Protein AF-A0A673LWQ0-F1 (afdb_monomer)

Mean predicted aligned error: 12.75 Å

Structure (mmCIF, N/CA/C/O backbone):
data_AF-A0A673LWQ0-F1
#
_entry.id   AF-A0A673LWQ0-F1
#
loop_
_atom_site.group_PDB
_atom_site.id
_atom_site.type_symbol
_atom_site.label_atom_id
_atom_site.label_alt_id
_atom_site.label_comp_id
_atom_site.label_asym_id
_atom_site.label_entity_id
_atom_site.label_seq_id
_atom_site.pdbx_PDB_ins_code
_atom_site.Cartn_x
_atom_site.Cartn_y
_atom_site.Cartn_z
_atom_site.occupancy
_atom_site.B_iso_or_equiv
_atom_site.auth_seq_id
_atom_site.auth_comp_id
_atom_site.auth_asym_id
_atom_site.auth_atom_id
_atom_site.pdbx_PDB_model_num
ATOM 1 N N . VAL A 1 1 ? 16.197 39.663 -17.742 1.00 32.75 1 VAL A N 1
ATOM 2 C CA . VAL A 1 1 ? 17.207 39.551 -16.666 1.00 32.75 1 VAL A CA 1
ATOM 3 C C . VAL A 1 1 ? 16.484 39.712 -15.344 1.00 32.75 1 VAL A C 1
ATOM 5 O O . VAL A 1 1 ? 16.030 40.805 -15.048 1.00 32.75 1 VAL A O 1
ATOM 8 N N . CYS A 1 2 ? 16.292 38.621 -14.611 1.00 20.73 2 CYS A N 1
ATOM 9 C CA . CYS A 1 2 ? 15.865 38.661 -13.217 1.00 20.73 2 CYS A CA 1
ATOM 10 C C . CYS A 1 2 ? 16.702 37.608 -12.497 1.00 20.73 2 CYS A C 1
ATOM 12 O O . CYS A 1 2 ? 16.574 36.415 -12.760 1.00 20.73 2 CYS A O 1
ATOM 14 N N . VAL A 1 3 ? 17.645 38.101 -11.702 1.00 26.02 3 VAL A N 1
ATOM 15 C CA . VAL A 1 3 ? 18.594 37.335 -10.904 1.00 26.02 3 VAL A CA 1
ATOM 16 C C . VAL A 1 3 ? 17.997 37.253 -9.506 1.00 26.02 3 VAL A C 1
ATOM 18 O O . VAL A 1 3 ? 17.809 38.284 -8.866 1.00 26.02 3 VAL A O 1
ATOM 21 N N . CYS A 1 4 ? 17.703 36.047 -9.028 1.00 24.34 4 CYS A N 1
ATOM 22 C CA . CYS A 1 4 ? 17.503 35.805 -7.604 1.00 24.34 4 CYS A CA 1
ATOM 23 C C . CYS A 1 4 ? 18.798 35.217 -7.047 1.00 24.34 4 CYS A C 1
ATOM 25 O O . CYS A 1 4 ? 19.143 34.069 -7.319 1.00 24.34 4 CYS A O 1
ATOM 27 N N . VAL A 1 5 ? 19.522 36.045 -6.295 1.00 27.72 5 VAL A N 1
ATOM 28 C CA . VAL A 1 5 ? 20.638 35.641 -5.442 1.00 27.72 5 VAL A CA 1
ATOM 29 C C . VAL A 1 5 ? 20.046 35.097 -4.143 1.00 27.72 5 VAL A C 1
ATOM 31 O O . VAL A 1 5 ? 19.385 35.836 -3.420 1.00 27.72 5 VAL A O 1
ATOM 34 N N . PHE A 1 6 ? 20.312 33.831 -3.833 1.00 26.59 6 PHE A N 1
ATOM 35 C CA . PHE A 1 6 ? 20.302 33.325 -2.462 1.00 26.59 6 PHE A CA 1
ATOM 36 C C . PHE A 1 6 ? 21.694 32.769 -2.171 1.00 26.59 6 PHE A C 1
ATOM 38 O O . PHE A 1 6 ? 22.178 31.868 -2.854 1.00 26.59 6 PHE A O 1
ATOM 45 N N . ALA A 1 7 ? 22.358 33.378 -1.193 1.00 27.42 7 ALA A N 1
ATOM 46 C CA . ALA A 1 7 ? 23.651 32.964 -0.683 1.00 27.42 7 ALA A CA 1
ATOM 47 C C . ALA A 1 7 ? 23.469 31.950 0.456 1.00 27.42 7 ALA A C 1
ATOM 49 O O . ALA A 1 7 ? 22.626 32.155 1.326 1.00 27.42 7 ALA A O 1
ATOM 50 N N . GLY A 1 8 ? 24.329 30.926 0.480 1.00 29.17 8 GLY A N 1
ATOM 51 C CA . GLY A 1 8 ? 24.707 30.213 1.704 1.00 29.17 8 GLY A CA 1
ATOM 52 C C . GLY A 1 8 ? 24.328 28.731 1.780 1.00 29.17 8 GLY A C 1
ATOM 53 O O . GLY A 1 8 ? 23.314 28.390 2.372 1.00 29.17 8 GLY A O 1
ATOM 54 N N . GLY A 1 9 ? 25.223 27.860 1.293 1.00 33.09 9 GLY A N 1
ATOM 55 C CA . GLY A 1 9 ? 25.314 26.446 1.693 1.00 33.09 9 GLY A CA 1
ATOM 56 C C . GLY A 1 9 ? 24.953 25.425 0.605 1.00 33.09 9 GLY A C 1
ATOM 57 O O . GLY A 1 9 ? 23.878 25.500 0.033 1.00 33.09 9 GLY A O 1
ATOM 58 N N . LEU A 1 10 ? 25.841 24.439 0.389 1.00 32.62 10 LEU A N 1
ATOM 59 C CA . LEU A 1 10 ? 25.711 23.241 -0.477 1.00 32.62 10 LEU A CA 1
ATOM 60 C C . LEU A 1 10 ? 26.110 23.371 -1.966 1.00 32.62 10 LEU A C 1
ATOM 62 O O . LEU A 1 10 ? 25.426 22.884 -2.861 1.00 32.62 10 LEU A O 1
ATOM 66 N N . PHE A 1 11 ? 27.304 23.899 -2.248 1.00 33.88 11 PHE A N 1
ATOM 67 C CA . PHE A 1 11 ? 27.977 23.679 -3.538 1.00 33.88 11 PHE A CA 1
ATOM 68 C C . PHE A 1 11 ? 28.763 22.357 -3.524 1.00 33.88 11 PHE A C 1
ATOM 70 O O . PHE A 1 11 ? 29.960 22.353 -3.260 1.00 33.88 11 PHE A O 1
ATOM 77 N N . ASN A 1 12 ? 28.094 21.226 -3.782 1.00 33.03 12 ASN A N 1
ATOM 78 C CA . ASN A 1 12 ? 28.772 20.038 -4.340 1.00 33.03 12 ASN A CA 1
ATOM 79 C C . ASN A 1 12 ? 27.859 19.046 -5.100 1.00 33.03 12 ASN A C 1
ATOM 81 O O . ASN A 1 12 ? 28.341 18.013 -5.553 1.00 33.03 12 ASN A O 1
ATOM 85 N N . GLN A 1 13 ? 26.558 19.329 -5.281 1.00 40.16 13 GLN A N 1
ATOM 86 C CA . GLN A 1 13 ? 25.629 18.430 -6.000 1.00 40.16 13 GLN A CA 1
ATOM 87 C C . GLN A 1 13 ? 25.346 18.814 -7.466 1.00 40.16 13 GLN A C 1
ATOM 89 O O . GLN A 1 13 ? 24.849 17.987 -8.223 1.00 40.16 13 GLN A O 1
ATOM 94 N N . GLN A 1 14 ? 25.688 20.025 -7.918 1.00 41.62 14 GLN A N 1
ATOM 95 C CA . GLN A 1 14 ? 25.357 20.467 -9.285 1.00 41.62 14 GLN A CA 1
ATOM 96 C C . GLN A 1 14 ? 26.300 19.941 -10.378 1.00 41.62 14 GLN A C 1
ATOM 98 O O . GLN A 1 14 ? 25.883 19.824 -11.529 1.00 41.62 14 GLN A O 1
ATOM 103 N N . ALA A 1 15 ? 27.542 19.578 -10.043 1.00 44.56 15 ALA A N 1
ATOM 104 C CA . ALA A 1 15 ? 28.509 19.073 -11.024 1.00 44.56 15 ALA A CA 1
ATOM 105 C C . ALA A 1 15 ? 28.228 17.622 -11.465 1.00 44.56 15 ALA A C 1
ATOM 107 O O . ALA A 1 15 ? 28.554 17.238 -12.589 1.00 44.56 15 ALA A O 1
ATOM 108 N N . SER A 1 16 ? 27.598 16.808 -10.610 1.00 54.78 16 SER A N 1
ATOM 109 C CA . SER A 1 16 ? 27.249 15.424 -10.950 1.00 54.78 16 SER A CA 1
ATOM 110 C C . SER A 1 16 ? 26.030 15.358 -11.873 1.00 54.78 16 SER A C 1
ATOM 112 O O . SER A 1 16 ? 26.058 14.617 -12.851 1.00 54.78 16 SER A O 1
ATOM 114 N N . GLN A 1 17 ? 24.998 16.177 -11.640 1.00 57.84 17 GLN A N 1
ATOM 115 C CA . GLN A 1 17 ? 23.802 16.217 -12.492 1.00 57.84 17 GLN A CA 1
ATOM 116 C C . GLN A 1 17 ? 24.089 16.699 -13.920 1.00 57.84 17 GLN A C 1
ATOM 118 O O . GLN A 1 17 ? 23.583 16.105 -14.871 1.00 57.84 17 GLN A O 1
ATOM 123 N N . SER A 1 18 ? 24.916 17.735 -14.098 1.00 62.47 18 SER A N 1
ATOM 124 C CA . SER A 1 18 ? 25.276 18.226 -15.437 1.00 62.47 18 SER A CA 1
ATOM 125 C C . SER A 1 18 ? 26.062 17.184 -16.239 1.00 62.47 18 SER A C 1
ATOM 127 O O . SER A 1 18 ? 25.787 16.977 -17.420 1.00 62.47 18 SER A O 1
ATOM 129 N N . SER A 1 19 ? 26.974 16.469 -15.574 1.00 72.88 19 SER A N 1
ATOM 130 C CA . SER A 1 19 ? 27.754 15.377 -16.167 1.00 72.88 19 SER A CA 1
ATOM 131 C C . SER A 1 19 ? 26.865 14.194 -16.574 1.00 72.88 19 SER A C 1
ATOM 133 O O . SER A 1 19 ? 27.021 13.642 -17.661 1.00 72.88 19 SER A O 1
ATOM 135 N N . GLN A 1 20 ? 25.880 13.838 -15.744 1.00 77.88 20 GLN A N 1
ATOM 136 C CA . GLN A 1 20 ? 24.910 12.778 -16.045 1.00 77.88 20 GLN A CA 1
ATOM 137 C C . GLN A 1 20 ? 24.004 13.143 -17.229 1.00 77.88 20 GLN A C 1
ATOM 139 O O . GLN A 1 20 ? 23.795 12.319 -18.121 1.00 77.88 20 GLN A O 1
ATOM 144 N N . LEU A 1 21 ? 23.518 14.386 -17.296 1.00 82.31 21 LEU A N 1
ATOM 145 C CA . LEU A 1 21 ? 22.721 14.872 -18.429 1.00 82.31 21 LEU A CA 1
ATOM 146 C C . LEU A 1 21 ? 23.522 14.876 -19.733 1.00 82.31 21 LEU A C 1
ATOM 148 O O . LEU A 1 21 ? 22.995 14.479 -20.771 1.00 82.31 21 LEU A O 1
ATOM 152 N N . PHE A 1 22 ? 24.794 15.273 -19.679 1.00 85.50 22 PHE A N 1
ATOM 153 C CA . PHE A 1 22 ? 25.681 15.237 -20.839 1.00 85.50 22 PHE A CA 1
ATOM 154 C C . PHE A 1 22 ? 25.905 13.805 -21.341 1.00 85.50 22 PHE A C 1
ATOM 156 O O . PHE A 1 22 ? 25.738 13.535 -22.529 1.00 85.50 22 PHE A O 1
ATOM 163 N N . ASN A 1 23 ? 26.195 12.861 -20.443 1.00 88.38 23 ASN A N 1
ATOM 164 C CA . ASN A 1 23 ? 26.358 11.448 -20.801 1.00 88.38 23 ASN A CA 1
ATOM 165 C C . ASN A 1 23 ? 25.064 10.85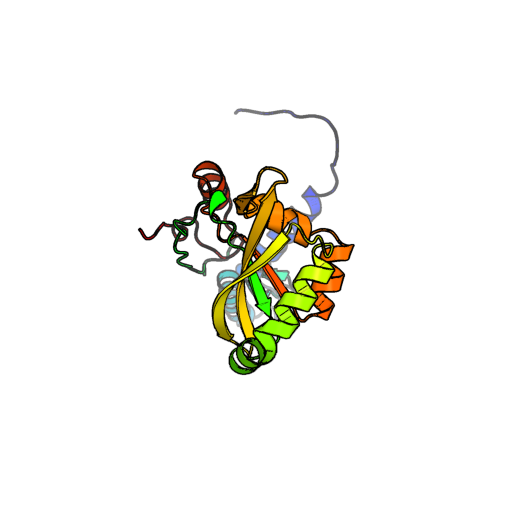4 -21.377 1.00 88.38 23 ASN A C 1
ATOM 167 O O . ASN A 1 23 ? 25.097 10.108 -22.356 1.00 88.38 23 ASN A O 1
ATOM 171 N N . THR A 1 24 ? 23.916 11.238 -20.812 1.00 87.56 24 THR A N 1
ATOM 172 C CA . THR A 1 24 ? 22.591 10.851 -21.315 1.00 87.56 24 THR A CA 1
ATOM 173 C C . THR A 1 24 ? 22.372 11.380 -22.731 1.00 87.56 24 THR A C 1
ATOM 175 O O . THR A 1 24 ? 21.975 10.629 -23.618 1.00 87.56 24 THR A O 1
ATOM 178 N N . ALA A 1 25 ? 22.669 12.658 -22.975 1.00 88.06 25 ALA A N 1
ATOM 179 C CA . ALA A 1 25 ? 22.548 13.262 -24.297 1.00 88.06 25 ALA A CA 1
ATOM 180 C C . ALA A 1 25 ? 23.459 12.568 -25.322 1.00 88.06 25 ALA A C 1
ATOM 182 O O . ALA A 1 25 ? 23.008 12.272 -26.431 1.00 88.06 25 ALA A O 1
ATOM 183 N N . SER A 1 26 ? 24.694 12.233 -24.939 1.00 89.81 26 SER A N 1
ATOM 184 C CA . SER A 1 26 ? 25.634 11.481 -25.779 1.00 89.81 26 SER A CA 1
ATOM 185 C C . SER A 1 26 ? 25.101 10.089 -26.131 1.00 89.81 26 SER A C 1
ATOM 187 O O . SER A 1 26 ? 25.088 9.724 -27.303 1.00 89.81 26 SER A O 1
ATOM 189 N N . ALA A 1 27 ? 24.552 9.350 -25.159 1.00 90.62 27 ALA A N 1
ATOM 190 C CA . ALA A 1 27 ? 23.943 8.037 -25.395 1.00 90.62 27 ALA A CA 1
ATOM 191 C C . ALA A 1 27 ? 22.759 8.072 -26.370 1.00 90.62 27 ALA A C 1
ATOM 193 O O . ALA A 1 27 ? 22.521 7.099 -27.087 1.00 90.62 27 ALA A O 1
ATOM 194 N N . LEU A 1 28 ? 22.010 9.174 -26.393 1.00 91.69 28 LEU A N 1
ATOM 195 C CA . LEU A 1 28 ? 20.795 9.311 -27.197 1.00 91.69 28 LEU A CA 1
ATOM 196 C C . LEU A 1 28 ? 21.029 9.898 -28.587 1.00 91.69 28 LEU A C 1
ATOM 198 O O . LEU A 1 28 ? 20.191 9.697 -29.466 1.00 91.69 28 LEU A O 1
ATOM 202 N N . SER A 1 29 ? 22.115 10.646 -28.784 1.00 90.12 29 SER A N 1
ATOM 203 C CA . SER A 1 29 ? 22.368 11.381 -30.029 1.00 90.12 29 SER A CA 1
ATOM 204 C C . SER A 1 29 ? 23.487 10.772 -30.867 1.00 90.12 29 SER A C 1
ATOM 206 O O . SER A 1 29 ? 23.296 10.571 -32.064 1.00 90.12 29 SER A O 1
ATOM 208 N N . ALA A 1 30 ? 24.626 10.462 -30.249 1.00 89.75 30 ALA A N 1
ATOM 209 C CA . ALA A 1 30 ? 25.829 10.020 -30.943 1.00 89.75 30 ALA A CA 1
ATOM 210 C C . ALA A 1 30 ? 26.684 9.122 -30.028 1.00 89.75 30 ALA A C 1
ATOM 212 O O . ALA A 1 30 ? 27.741 9.550 -29.559 1.00 89.75 30 ALA A O 1
ATOM 213 N N . PRO A 1 31 ? 26.235 7.888 -29.731 1.00 91.69 31 PRO A N 1
ATOM 214 C CA . PRO A 1 31 ? 27.087 6.916 -29.065 1.00 91.69 31 PRO A CA 1
ATOM 215 C C . PRO A 1 31 ? 28.274 6.564 -29.975 1.00 91.69 31 PRO A C 1
ATOM 217 O O . PRO A 1 31 ? 28.139 6.522 -31.193 1.00 91.69 31 PRO A O 1
ATOM 220 N N . SER A 1 32 ? 29.433 6.306 -29.379 1.00 91.50 32 SER A N 1
ATOM 221 C CA . SER A 1 32 ? 30.658 5.888 -30.066 1.00 91.50 32 SER A CA 1
ATOM 222 C C . SER A 1 32 ? 31.212 4.627 -29.400 1.00 91.50 32 SER A C 1
ATOM 224 O O . SER A 1 32 ? 32.302 4.630 -28.819 1.00 91.50 32 SER A O 1
ATOM 226 N N . VAL A 1 33 ? 30.414 3.559 -29.378 1.00 91.25 33 VAL A N 1
ATOM 227 C CA . VAL A 1 33 ? 30.792 2.300 -28.718 1.00 91.25 33 VAL A CA 1
ATOM 228 C C . VAL A 1 33 ? 31.576 1.423 -29.685 1.00 91.25 33 VAL A C 1
ATOM 230 O O . VAL A 1 33 ? 32.601 0.858 -29.303 1.00 91.25 33 VAL A O 1
ATOM 233 N N . LEU A 1 34 ? 31.104 1.330 -30.929 1.00 89.62 34 LEU A N 1
ATOM 234 C CA . LEU A 1 34 ? 31.683 0.489 -31.978 1.00 89.62 34 LEU A CA 1
ATOM 235 C C . LEU A 1 34 ? 32.420 1.310 -33.047 1.00 89.62 34 LEU A C 1
ATOM 237 O O . LEU A 1 34 ? 33.226 0.751 -33.786 1.00 89.62 34 LEU A O 1
ATOM 241 N N . SER A 1 35 ? 32.206 2.631 -33.076 1.00 89.06 35 SER A N 1
ATOM 242 C CA . SER A 1 35 ? 32.752 3.578 -34.059 1.00 89.06 35 SER A CA 1
ATOM 243 C C . SER A 1 35 ? 32.404 3.218 -35.506 1.00 89.06 35 SER A C 1
ATOM 245 O O . SER A 1 35 ? 33.180 3.476 -36.425 1.00 89.06 35 SER A O 1
ATOM 247 N N . ASP A 1 36 ? 31.230 2.619 -35.708 1.00 91.69 36 ASP A N 1
ATOM 248 C CA . ASP A 1 36 ? 30.694 2.258 -37.017 1.00 91.69 36 ASP A CA 1
ATOM 249 C C . ASP A 1 36 ? 29.181 2.517 -37.100 1.00 91.69 36 ASP A C 1
ATOM 251 O O . ASP A 1 36 ? 28.556 3.062 -36.191 1.00 91.69 36 ASP A O 1
ATOM 255 N N . GLU A 1 37 ? 28.566 2.135 -38.215 1.00 92.06 37 GLU A N 1
ATOM 256 C CA . GLU A 1 37 ? 27.141 2.348 -38.481 1.00 92.06 37 GLU A CA 1
ATOM 257 C C . GLU A 1 37 ? 26.191 1.741 -37.432 1.00 92.06 37 GLU A C 1
ATOM 259 O O . GLU A 1 37 ? 25.064 2.226 -37.271 1.00 92.06 37 GLU A O 1
ATOM 264 N N . ARG A 1 38 ? 26.626 0.729 -36.669 1.00 93.25 38 ARG A N 1
ATOM 265 C CA . ARG A 1 38 ? 25.811 0.083 -35.629 1.00 93.25 38 ARG A CA 1
ATOM 266 C C . ARG A 1 38 ? 25.559 1.013 -34.449 1.00 93.25 38 ARG A C 1
ATOM 268 O O . ARG A 1 38 ? 24.530 0.869 -33.786 1.00 93.25 38 ARG A O 1
ATOM 275 N N . ASP A 1 39 ? 26.414 2.011 -34.237 1.00 91.44 39 ASP A N 1
ATOM 276 C CA . ASP A 1 39 ? 26.188 3.046 -33.228 1.00 91.44 39 ASP A CA 1
ATOM 277 C C . ASP A 1 39 ? 24.912 3.858 -33.526 1.00 91.44 39 ASP A C 1
ATOM 279 O O . ASP A 1 39 ? 24.196 4.258 -32.608 1.00 91.44 39 ASP A O 1
ATOM 283 N N . SER A 1 40 ? 24.529 4.016 -34.799 1.00 90.69 40 SER A N 1
ATOM 284 C CA . SER A 1 40 ? 23.260 4.668 -35.159 1.00 90.69 40 SER A CA 1
ATOM 285 C C . SER A 1 40 ? 22.028 3.847 -34.745 1.00 90.69 40 SER A C 1
ATOM 287 O O . SER A 1 40 ? 21.001 4.405 -34.348 1.00 90.69 40 SER A O 1
ATOM 289 N N . ILE A 1 41 ? 22.133 2.515 -34.791 1.00 93.69 41 ILE A N 1
ATOM 290 C CA . ILE A 1 41 ? 21.091 1.588 -34.329 1.00 93.69 41 ILE A CA 1
ATOM 291 C C . ILE A 1 41 ? 21.048 1.602 -32.800 1.00 93.69 41 ILE A C 1
ATOM 293 O O . ILE A 1 41 ? 19.967 1.688 -32.212 1.00 93.69 41 ILE A O 1
ATOM 297 N N . LEU A 1 42 ? 22.217 1.592 -32.159 1.00 93.56 42 LEU A N 1
ATOM 298 C CA . LEU A 1 42 ? 22.349 1.702 -30.711 1.00 93.56 42 LEU A CA 1
ATOM 299 C C . LEU A 1 42 ? 21.726 3.001 -30.186 1.00 93.56 42 LEU A C 1
ATOM 301 O O . LEU A 1 42 ? 20.988 2.958 -29.205 1.00 93.56 42 LEU A O 1
ATOM 305 N N . ALA A 1 43 ? 21.929 4.132 -30.869 1.00 93.19 43 ALA A N 1
ATOM 306 C CA . ALA A 1 43 ? 21.305 5.405 -30.513 1.00 93.19 43 ALA A CA 1
ATOM 307 C C . ALA A 1 43 ? 19.772 5.300 -30.499 1.00 93.19 43 ALA A C 1
ATOM 309 O O . ALA A 1 43 ? 19.123 5.720 -29.541 1.00 93.19 43 ALA A O 1
ATOM 310 N N . ARG A 1 44 ? 19.177 4.672 -31.524 1.00 93.50 44 ARG A N 1
ATOM 311 C CA . ARG A 1 44 ? 17.721 4.444 -31.593 1.00 93.50 44 ARG A CA 1
ATOM 312 C C . ARG A 1 44 ? 17.230 3.512 -30.486 1.00 93.50 44 ARG A C 1
ATOM 314 O O . ARG A 1 44 ? 16.168 3.748 -29.914 1.00 93.50 44 ARG A O 1
ATOM 321 N N . TRP A 1 45 ? 18.000 2.478 -30.157 1.00 94.38 45 TRP A N 1
ATOM 322 C CA . TRP A 1 45 ? 17.674 1.566 -29.060 1.00 94.38 45 TRP A CA 1
ATOM 323 C C . TRP A 1 45 ? 17.749 2.258 -27.693 1.00 94.38 45 TRP A C 1
ATOM 325 O O . TRP A 1 45 ? 16.850 2.103 -26.864 1.00 94.38 45 TRP A O 1
ATOM 335 N N . ASN A 1 46 ? 18.772 3.086 -27.477 1.00 94.62 46 ASN A N 1
ATOM 336 C CA . ASN A 1 46 ? 18.906 3.919 -26.287 1.00 94.62 46 ASN A CA 1
ATOM 337 C C . ASN A 1 46 ? 17.737 4.908 -26.172 1.00 94.62 46 ASN A C 1
ATOM 339 O O . ASN A 1 46 ? 17.191 5.068 -25.085 1.00 94.62 46 ASN A O 1
ATOM 343 N N . GLN A 1 47 ? 17.303 5.522 -27.280 1.00 92.50 47 GLN A N 1
ATOM 344 C CA . GLN A 1 47 ? 16.120 6.391 -27.308 1.00 92.50 47 GLN A CA 1
ATOM 345 C C . GLN A 1 47 ? 14.848 5.656 -26.894 1.00 92.50 47 GLN A C 1
ATOM 347 O O . GLN A 1 47 ? 14.077 6.184 -26.096 1.00 92.50 47 GLN A O 1
ATOM 352 N N . LEU A 1 48 ? 14.638 4.433 -27.384 1.00 92.50 48 LEU A N 1
ATOM 353 C CA . LEU A 1 48 ? 13.471 3.636 -27.013 1.00 92.50 48 LEU A CA 1
ATOM 354 C C . LEU A 1 48 ? 13.467 3.301 -25.515 1.00 92.50 48 LEU A C 1
ATOM 356 O O . LEU A 1 48 ? 12.455 3.520 -24.849 1.00 92.50 48 LEU A O 1
ATOM 360 N N . GLN A 1 49 ? 14.600 2.848 -24.972 1.00 91.50 49 GLN A N 1
ATOM 361 C CA . GLN A 1 49 ? 14.746 2.589 -23.533 1.00 91.50 49 GLN A CA 1
ATOM 362 C C . GLN A 1 49 ? 14.548 3.867 -22.699 1.00 91.50 49 GLN A C 1
ATOM 364 O O . GLN A 1 49 ? 13.836 3.862 -21.694 1.00 91.50 49 GLN A O 1
ATOM 369 N N . ALA A 1 50 ? 15.106 4.992 -23.149 1.00 89.88 50 ALA A N 1
ATOM 370 C CA . ALA A 1 50 ? 14.939 6.286 -22.501 1.00 89.88 50 ALA A CA 1
ATOM 371 C C . ALA A 1 50 ? 13.481 6.756 -22.497 1.00 89.88 50 ALA A C 1
ATOM 373 O O . ALA A 1 50 ? 13.018 7.265 -21.477 1.00 89.88 50 ALA A O 1
ATOM 374 N N . PHE A 1 51 ? 12.748 6.555 -23.597 1.00 89.50 51 PHE A N 1
ATOM 375 C CA . PHE A 1 51 ? 11.322 6.870 -23.677 1.00 89.50 51 PHE A CA 1
ATOM 376 C C . PHE A 1 51 ? 10.495 5.999 -22.739 1.00 89.50 51 PHE A C 1
ATOM 378 O O . PHE A 1 51 ? 9.533 6.510 -22.161 1.00 89.50 51 PHE A O 1
ATOM 385 N N . TRP A 1 52 ? 10.862 4.724 -22.587 1.00 86.81 52 TRP A N 1
ATOM 386 C CA . TRP A 1 52 ? 10.230 3.793 -21.649 1.00 86.81 52 TRP A CA 1
ATOM 387 C C . TRP A 1 52 ? 10.537 4.143 -20.186 1.00 86.81 52 TRP A C 1
ATOM 389 O O . TRP A 1 52 ? 9.754 3.826 -19.295 1.00 86.81 52 TRP A O 1
ATOM 399 N N . GLY A 1 53 ? 11.668 4.806 -19.929 1.00 87.25 53 GLY A N 1
ATOM 400 C CA . GLY A 1 53 ? 12.106 5.149 -18.576 1.00 87.25 53 GLY A CA 1
ATOM 401 C C . GLY A 1 53 ? 12.680 3.955 -17.810 1.00 87.25 53 GLY A C 1
ATOM 402 O O . GLY A 1 53 ? 12.650 3.944 -16.584 1.00 87.25 53 GLY A O 1
ATOM 403 N N . VAL A 1 54 ? 13.175 2.937 -18.517 1.00 89.25 54 VAL A N 1
ATOM 404 C CA . VAL A 1 54 ? 13.902 1.808 -17.926 1.00 89.25 54 VAL A CA 1
ATOM 405 C C . VAL A 1 54 ? 14.953 1.308 -18.908 1.00 89.25 54 VAL A C 1
ATOM 407 O O . VAL A 1 54 ? 14.674 1.160 -20.099 1.00 89.25 54 VAL A O 1
ATOM 410 N N . GLY A 1 55 ? 16.160 1.038 -18.416 1.00 91.19 55 GLY A N 1
ATOM 411 C CA . GLY A 1 55 ? 17.210 0.408 -19.210 1.00 91.19 55 GLY A CA 1
ATOM 412 C C . GLY A 1 55 ? 18.579 1.053 -19.051 1.00 91.19 55 GLY A C 1
ATOM 413 O O . GLY A 1 55 ? 18.822 1.815 -18.117 1.00 91.19 55 GLY A O 1
ATOM 414 N N . LYS A 1 56 ? 19.490 0.722 -19.967 1.00 92.69 56 LYS A N 1
ATOM 415 C CA . LYS A 1 56 ? 20.884 1.180 -19.944 1.00 92.69 56 LYS A CA 1
ATOM 416 C C . LYS A 1 56 ? 21.298 1.734 -21.304 1.00 92.69 56 LYS A C 1
ATOM 418 O O . LYS A 1 56 ? 21.188 1.047 -22.320 1.00 92.69 56 LYS A O 1
ATOM 423 N N . GLY A 1 57 ? 21.780 2.974 -21.304 1.00 92.31 57 GLY A N 1
ATOM 424 C CA . GLY A 1 57 ? 22.257 3.706 -22.469 1.00 92.31 57 GLY A CA 1
ATOM 425 C C . GLY A 1 57 ? 23.771 3.640 -22.597 1.00 92.31 57 GLY A C 1
ATOM 426 O O . GLY A 1 57 ? 24.494 4.284 -21.837 1.00 92.31 57 GLY A O 1
ATOM 427 N N . TYR A 1 58 ? 24.256 2.880 -23.572 1.00 92.50 58 TYR A N 1
ATOM 428 C CA . TYR A 1 58 ? 25.685 2.784 -23.871 1.00 92.50 58 TYR A CA 1
ATOM 429 C C . TYR A 1 58 ? 26.096 3.886 -24.846 1.00 92.50 58 TYR A C 1
ATOM 431 O O . TYR A 1 58 ? 25.418 4.099 -25.848 1.00 92.50 58 TYR A O 1
ATOM 439 N N . TYR A 1 59 ? 27.203 4.571 -24.560 1.00 91.25 59 TYR A N 1
ATOM 440 C CA . TYR A 1 59 ? 27.690 5.687 -25.382 1.00 91.25 59 TYR A CA 1
ATOM 441 C C . TYR A 1 59 ? 29.198 5.688 -25.622 1.00 91.25 59 TYR A C 1
ATOM 443 O O . TYR A 1 59 ? 29.660 6.325 -26.559 1.00 91.25 59 TYR A O 1
ATOM 451 N N . SER A 1 60 ? 29.960 4.959 -24.812 1.00 91.38 60 SER A N 1
ATOM 452 C CA . SER A 1 60 ? 31.390 4.726 -24.992 1.00 91.38 60 SER A CA 1
ATOM 453 C C . SER A 1 60 ? 31.717 3.314 -24.516 1.00 91.38 60 SER A C 1
ATOM 455 O O . SER A 1 60 ? 31.102 2.825 -23.569 1.00 91.38 60 SER A O 1
ATOM 457 N N . SER A 1 61 ? 32.682 2.655 -25.154 1.00 88.31 61 SER A N 1
ATOM 458 C CA . SER A 1 61 ? 33.144 1.316 -24.762 1.00 88.31 61 SER A CA 1
ATOM 459 C C . SER A 1 61 ? 33.918 1.308 -23.440 1.00 88.31 61 SER A C 1
ATOM 461 O O . SER A 1 61 ? 33.965 0.289 -22.756 1.00 88.31 61 SER A O 1
ATOM 463 N N . SER A 1 62 ? 34.511 2.444 -23.066 1.00 88.06 62 SER A N 1
ATOM 464 C CA . SER A 1 62 ? 35.365 2.582 -21.882 1.00 88.06 62 SER A CA 1
ATOM 465 C C . SER A 1 62 ? 34.641 3.138 -20.658 1.00 88.06 62 SER A C 1
ATOM 467 O O . SER A 1 62 ? 35.223 3.198 -19.577 1.00 88.06 62 SER A O 1
ATOM 469 N N . THR A 1 63 ? 33.391 3.581 -20.812 1.00 86.94 63 THR A N 1
ATOM 470 C CA . THR A 1 63 ? 32.628 4.236 -19.743 1.00 86.94 63 THR A CA 1
ATOM 471 C C . THR A 1 63 ? 31.384 3.421 -19.395 1.00 86.94 63 THR A C 1
ATOM 473 O O . THR A 1 63 ? 30.759 2.860 -20.297 1.00 86.94 63 THR A O 1
ATOM 476 N N . PRO A 1 64 ? 30.996 3.335 -18.109 1.00 89.31 64 PRO A N 1
ATOM 477 C CA . PRO A 1 64 ? 29.759 2.672 -17.728 1.00 89.31 64 PRO A CA 1
ATOM 478 C C . PRO A 1 64 ? 28.540 3.272 -18.447 1.00 89.31 64 PRO A C 1
ATOM 480 O O . PRO A 1 64 ? 28.503 4.483 -18.684 1.00 89.31 64 PRO A O 1
ATOM 483 N N . PRO A 1 65 ? 27.531 2.450 -18.779 1.00 90.56 65 PRO A N 1
ATOM 484 C CA . PRO A 1 65 ? 26.312 2.943 -19.396 1.00 90.56 65 PRO A CA 1
ATOM 485 C C . PRO A 1 65 ? 25.532 3.840 -18.434 1.00 90.56 65 PRO A C 1
ATOM 487 O O . PRO A 1 65 ? 25.551 3.645 -17.217 1.00 90.56 65 PRO A O 1
ATOM 490 N N . VAL A 1 66 ? 24.792 4.783 -19.003 1.00 91.44 66 VAL A N 1
ATOM 491 C CA . VAL A 1 66 ? 23.838 5.614 -18.267 1.00 91.44 66 VAL A CA 1
ATOM 492 C C . VAL A 1 66 ? 22.612 4.779 -17.921 1.00 91.44 66 VAL A C 1
ATOM 494 O O . VAL A 1 66 ? 22.125 4.020 -18.756 1.00 91.44 66 VAL A O 1
ATOM 497 N N . GLU A 1 67 ? 22.089 4.920 -16.710 1.00 91.56 67 GLU A N 1
ATOM 498 C CA . GLU A 1 67 ? 20.851 4.261 -16.303 1.00 91.56 67 GLU A CA 1
ATOM 499 C C . GLU A 1 67 ? 19.638 5.132 -16.646 1.00 91.56 67 GLU A C 1
ATOM 501 O O . GLU A 1 67 ? 19.570 6.307 -16.284 1.00 91.56 67 GLU A O 1
ATOM 506 N N . PHE A 1 68 ? 18.673 4.558 -17.362 1.00 90.38 68 PHE A N 1
ATOM 507 C CA . PHE A 1 68 ? 17.391 5.199 -17.621 1.00 90.38 68 PHE A CA 1
ATOM 508 C C . PHE A 1 68 ? 16.405 4.796 -16.530 1.00 90.38 68 PHE A C 1
ATOM 510 O O . PHE A 1 68 ? 16.132 3.612 -16.344 1.00 90.38 68 PHE A O 1
ATOM 517 N N . SER A 1 69 ? 15.851 5.790 -15.843 1.00 87.31 69 SER A N 1
ATOM 518 C CA . SER A 1 69 ? 14.765 5.632 -14.876 1.00 87.31 69 SER A CA 1
ATOM 519 C C . SER A 1 69 ? 13.521 6.397 -15.334 1.00 87.31 69 SER A C 1
ATOM 521 O O . SER A 1 69 ? 13.554 7.154 -16.306 1.00 87.31 69 SER A O 1
ATOM 523 N N . GLN A 1 70 ? 12.410 6.246 -14.615 1.00 82.31 70 GLN A N 1
ATOM 524 C CA . GLN A 1 70 ? 11.179 6.994 -14.892 1.00 82.31 70 GLN A CA 1
ATOM 525 C C . GLN A 1 70 ? 11.322 8.504 -14.633 1.00 82.31 70 GLN A C 1
ATOM 527 O O . GLN A 1 70 ? 10.485 9.284 -15.087 1.00 82.31 70 GLN A O 1
ATOM 532 N N . GLU A 1 71 ? 12.378 8.915 -13.924 1.00 81.38 71 GLU A N 1
ATOM 533 C CA . GLU A 1 71 ? 12.737 10.316 -13.671 1.00 81.38 71 GLU A CA 1
ATOM 534 C C . GLU A 1 71 ? 13.535 10.938 -14.827 1.00 81.38 71 GLU A C 1
ATOM 536 O O . GLU A 1 71 ? 13.748 12.150 -14.860 1.00 81.38 71 GLU A O 1
ATOM 541 N N . ASN A 1 72 ? 13.964 10.120 -15.794 1.00 83.00 72 ASN A N 1
ATOM 542 C CA . ASN A 1 72 ? 14.659 10.568 -16.991 1.00 83.00 72 ASN A CA 1
ATOM 543 C C . ASN A 1 72 ? 13.853 11.670 -17.717 1.00 83.00 72 ASN A C 1
ATOM 545 O O . ASN A 1 72 ? 12.697 11.427 -18.076 1.00 83.00 72 ASN A O 1
ATOM 549 N N . PRO A 1 73 ? 14.457 12.833 -18.046 1.00 81.50 73 PRO A N 1
ATOM 550 C CA . PRO A 1 73 ? 13.792 13.902 -18.800 1.00 81.50 73 PRO A CA 1
ATOM 551 C C . PRO A 1 73 ? 13.211 13.465 -20.150 1.00 81.50 73 PRO A C 1
ATOM 553 O O . PRO A 1 73 ? 12.294 14.099 -20.669 1.00 81.50 73 PRO A O 1
ATOM 556 N N . PHE A 1 74 ? 13.744 12.386 -20.729 1.00 85.25 74 PHE A N 1
ATOM 557 C CA . PHE A 1 74 ? 13.283 11.840 -22.001 1.00 85.25 74 PHE A CA 1
ATOM 558 C C . PHE A 1 74 ? 12.181 10.779 -21.851 1.00 85.25 74 PHE A C 1
ATOM 560 O O . PHE A 1 74 ? 11.678 10.313 -22.870 1.00 85.25 74 PHE A O 1
ATOM 567 N N . CYS A 1 75 ? 11.766 10.411 -20.634 1.00 84.75 75 CYS A N 1
ATOM 568 C CA . CYS A 1 75 ? 10.684 9.451 -20.413 1.00 84.75 75 CYS A CA 1
ATOM 569 C C . CYS A 1 75 ? 9.350 10.003 -20.948 1.00 84.75 75 CYS A C 1
ATOM 571 O O . CYS A 1 75 ? 8.840 11.033 -20.493 1.00 84.75 75 CYS A O 1
ATOM 573 N N . ARG A 1 76 ? 8.788 9.317 -21.948 1.00 81.44 76 ARG A N 1
ATOM 574 C CA . ARG A 1 76 ? 7.546 9.710 -22.637 1.00 81.44 76 ARG A CA 1
ATOM 575 C C . ARG A 1 76 ? 6.384 8.792 -22.303 1.00 81.44 76 ARG A C 1
ATOM 577 O O . ARG A 1 76 ? 5.244 9.255 -22.285 1.00 81.44 76 ARG A O 1
ATOM 584 N N . PHE A 1 77 ? 6.659 7.517 -22.047 1.00 75.25 77 PHE A N 1
ATOM 585 C CA . PHE A 1 77 ? 5.633 6.577 -21.628 1.00 75.25 77 PHE A CA 1
ATOM 586 C C . PHE A 1 77 ? 5.278 6.859 -20.174 1.00 75.25 77 PHE A C 1
ATOM 588 O O . PHE A 1 77 ? 6.037 6.570 -19.255 1.00 75.25 77 PHE A O 1
ATOM 595 N N . LYS A 1 78 ? 4.112 7.469 -19.984 1.00 71.62 78 LYS A N 1
ATOM 596 C CA . LYS A 1 78 ? 3.553 7.743 -18.668 1.00 71.62 78 LYS A CA 1
ATOM 597 C C . LYS A 1 78 ? 2.311 6.894 -18.472 1.00 71.62 78 LYS A C 1
ATOM 599 O O . LYS A 1 78 ? 1.442 6.848 -19.343 1.00 71.62 78 LYS A O 1
ATOM 604 N N . ALA A 1 79 ? 2.231 6.236 -17.327 1.00 66.56 79 ALA A N 1
ATOM 605 C CA . ALA A 1 79 ? 1.056 5.490 -16.933 1.00 66.56 79 ALA A CA 1
ATOM 606 C C . ALA A 1 79 ? -0.095 6.449 -16.596 1.00 66.56 79 ALA A C 1
ATOM 608 O O . ALA A 1 79 ? 0.095 7.511 -15.989 1.00 66.56 79 ALA A O 1
ATOM 609 N N . VAL A 1 80 ? -1.297 6.035 -16.991 1.00 61.94 80 VAL A N 1
ATOM 610 C CA . VAL A 1 80 ? -2.566 6.658 -16.617 1.00 61.94 80 VAL A CA 1
ATOM 611 C C . VAL A 1 80 ? -3.254 5.710 -15.647 1.00 61.94 80 VAL A C 1
ATOM 613 O O . VAL A 1 80 ? -3.569 4.579 -16.007 1.00 61.94 80 VAL A O 1
ATOM 616 N N . GLY A 1 81 ? -3.456 6.162 -14.413 1.00 58.66 81 GLY A N 1
ATOM 617 C CA . GLY A 1 81 ? -4.196 5.424 -13.395 1.00 58.66 81 GLY A CA 1
ATOM 618 C C . GLY A 1 81 ? -5.446 6.192 -12.999 1.00 58.66 81 GLY A C 1
ATOM 619 O O . GLY A 1 81 ? -5.361 7.381 -12.706 1.00 58.66 81 GLY A O 1
ATOM 620 N N . TYR A 1 82 ? -6.590 5.513 -12.967 1.00 58.50 82 TYR A N 1
ATOM 621 C CA . TYR A 1 82 ? -7.821 6.062 -12.406 1.00 58.50 82 TYR A CA 1
ATOM 622 C C . TYR A 1 82 ? -7.928 5.644 -10.944 1.00 58.50 82 TYR A C 1
ATOM 624 O O . TYR A 1 82 ? -7.806 4.463 -10.622 1.00 58.50 82 TYR A O 1
ATOM 632 N N . SER A 1 83 ? -8.174 6.610 -10.064 1.00 59.59 83 SER A N 1
ATOM 633 C CA . SER A 1 83 ? -8.483 6.351 -8.661 1.00 59.59 83 SER A CA 1
ATOM 634 C C . SER A 1 83 ? -9.819 7.002 -8.331 1.00 59.59 83 SER A C 1
ATOM 636 O O . SER A 1 83 ? -9.986 8.213 -8.494 1.00 59.59 83 SER A O 1
ATOM 638 N N . CYS A 1 84 ? -10.792 6.190 -7.918 1.00 60.72 84 CYS A N 1
ATOM 639 C CA . CYS A 1 84 ? -12.055 6.696 -7.398 1.00 60.72 84 CYS A CA 1
ATOM 640 C C . CYS A 1 84 ? -11.775 7.350 -6.043 1.00 60.72 84 CYS A C 1
ATOM 642 O O . CYS A 1 84 ? -11.164 6.731 -5.170 1.00 60.72 84 CYS A O 1
ATOM 644 N N . VAL A 1 85 ? -12.184 8.609 -5.877 1.00 65.12 85 VAL A N 1
ATOM 645 C CA . VAL A 1 85 ? -12.080 9.279 -4.579 1.00 65.12 85 VAL A CA 1
ATOM 646 C C . VAL A 1 85 ? -13.152 8.659 -3.682 1.00 65.12 85 VAL A C 1
ATOM 648 O O . VAL A 1 85 ? -14.327 8.773 -4.024 1.00 65.12 85 VAL A O 1
ATOM 651 N N . PRO A 1 86 ? -12.792 7.990 -2.574 1.00 68.25 86 PRO A N 1
ATOM 652 C CA . PRO A 1 86 ? -13.796 7.435 -1.678 1.00 68.25 86 PRO A CA 1
ATOM 653 C C . PRO A 1 86 ? -14.627 8.575 -1.080 1.00 68.25 86 PRO A C 1
ATOM 655 O O . PRO A 1 86 ? -14.067 9.586 -0.668 1.00 68.25 86 PRO A O 1
ATOM 658 N N . ASP A 1 87 ? -15.948 8.406 -0.996 1.00 75.12 87 ASP A N 1
ATOM 659 C CA . ASP A 1 87 ? -16.862 9.361 -0.336 1.00 75.12 87 ASP A CA 1
ATOM 660 C C . ASP A 1 87 ? -16.920 9.169 1.198 1.00 75.12 87 ASP A C 1
ATOM 662 O O . ASP A 1 87 ? -17.743 9.770 1.891 1.00 75.12 87 ASP A O 1
ATOM 666 N N . VAL A 1 88 ? -16.034 8.329 1.741 1.00 83.69 88 VAL A N 1
ATOM 667 C CA . VAL A 1 88 ? -15.974 7.961 3.160 1.00 83.69 88 VAL A CA 1
ATOM 668 C C . VAL A 1 88 ? -15.397 9.112 3.982 1.00 83.69 88 VAL A C 1
ATOM 670 O O . VAL A 1 88 ? -14.319 9.640 3.680 1.00 83.69 88 VAL A O 1
ATOM 673 N N . LYS A 1 89 ? -16.097 9.493 5.050 1.00 87.19 89 LYS A N 1
ATOM 674 C CA . LYS A 1 89 ? -15.656 10.539 5.979 1.00 87.19 89 LYS A CA 1
ATOM 675 C C . LYS A 1 89 ? -14.721 9.948 7.026 1.00 87.19 89 LYS A C 1
ATOM 677 O O . LYS A 1 89 ? -14.777 8.763 7.333 1.00 87.19 89 LYS A O 1
ATOM 682 N N . ASP A 1 90 ? -13.892 10.793 7.633 1.00 89.31 90 ASP A N 1
ATOM 683 C CA . ASP A 1 90 ? -12.969 10.328 8.676 1.00 89.31 90 ASP A CA 1
ATOM 684 C C . ASP A 1 90 ? -13.714 9.737 9.886 1.00 89.31 90 ASP A C 1
ATOM 686 O O . ASP A 1 90 ? -13.280 8.744 10.466 1.00 89.31 90 ASP A O 1
ATOM 690 N N . GLU A 1 91 ? -14.890 10.294 10.188 1.00 91.19 91 GLU A N 1
ATOM 691 C CA . GLU A 1 91 ? -15.800 9.858 11.255 1.00 91.19 91 GLU A CA 1
ATOM 692 C C . GLU A 1 91 ? -16.35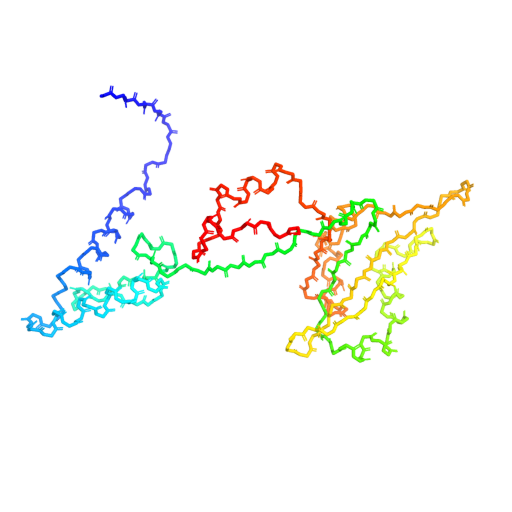9 8.441 11.057 1.00 91.19 91 GLU A C 1
ATOM 694 O O . GLU A 1 91 ? -16.781 7.800 12.020 1.00 91.19 91 GLU A O 1
ATOM 699 N N . ASP A 1 92 ? -16.345 7.918 9.826 1.00 91.62 92 ASP A N 1
ATOM 700 C CA . ASP A 1 92 ? -16.794 6.550 9.558 1.00 91.62 92 ASP A CA 1
ATOM 701 C C . ASP A 1 92 ? -15.797 5.513 10.104 1.00 91.62 92 ASP A C 1
ATOM 703 O O . ASP A 1 92 ? -16.164 4.349 10.295 1.00 91.62 92 ASP A O 1
ATOM 707 N N . GLY A 1 93 ? -14.556 5.929 10.396 1.00 93.12 93 GLY A N 1
ATOM 708 C CA . GLY A 1 93 ? -13.558 5.129 11.109 1.00 93.12 93 GLY A CA 1
ATOM 709 C C . GLY A 1 93 ? -12.959 3.970 10.310 1.00 93.12 93 GLY A C 1
ATOM 710 O O . GLY A 1 93 ? -12.338 3.089 10.901 1.00 93.12 93 GLY A O 1
ATOM 711 N N . LEU A 1 94 ? -13.159 3.941 8.988 1.00 94.88 94 LEU A N 1
ATOM 712 C CA . LEU A 1 94 ? -12.792 2.808 8.139 1.00 94.88 94 LEU A CA 1
ATOM 713 C C . LEU A 1 94 ? -11.292 2.784 7.802 1.00 94.88 94 LEU A C 1
ATOM 715 O O . LEU A 1 94 ? -10.758 3.688 7.149 1.00 94.88 94 LEU A O 1
ATOM 719 N N . VAL A 1 95 ? -10.632 1.686 8.170 1.00 95.44 95 VAL A N 1
ATOM 720 C CA . VAL A 1 95 ? -9.239 1.381 7.814 1.00 95.44 95 VAL A CA 1
ATOM 721 C C . VAL A 1 95 ? -9.186 0.024 7.119 1.00 95.44 95 VAL A C 1
ATOM 723 O O . VAL A 1 95 ? -9.707 -0.968 7.625 1.00 95.44 95 VAL A O 1
ATOM 726 N N . ALA A 1 96 ? -8.568 -0.016 5.941 1.00 95.31 96 ALA A N 1
ATOM 727 C CA . ALA A 1 96 ? -8.366 -1.227 5.157 1.00 95.31 96 ALA A CA 1
ATOM 728 C C . ALA A 1 96 ? -6.999 -1.844 5.462 1.00 95.31 96 ALA A C 1
ATOM 730 O O . ALA A 1 96 ? -5.993 -1.135 5.516 1.00 95.31 96 ALA A O 1
ATOM 731 N N . LEU A 1 97 ? -6.969 -3.163 5.631 1.00 96.69 97 LEU A N 1
ATOM 732 C CA . LEU A 1 97 ? -5.781 -3.949 5.945 1.00 96.69 97 LEU A CA 1
ATOM 733 C C . LEU A 1 97 ? -5.562 -4.985 4.851 1.00 96.69 97 LEU A C 1
ATOM 735 O O . LEU A 1 97 ? -6.424 -5.834 4.636 1.00 96.69 97 LEU A O 1
ATOM 739 N N . ALA A 1 98 ? -4.410 -4.940 4.193 1.00 97.06 98 ALA A N 1
ATOM 740 C CA . ALA A 1 98 ? -3.972 -6.003 3.301 1.00 97.06 98 ALA A CA 1
ATOM 741 C C . ALA A 1 98 ? -3.344 -7.124 4.135 1.00 97.06 98 ALA A C 1
ATOM 743 O O . ALA A 1 98 ? -2.402 -6.888 4.893 1.00 97.06 98 ALA A O 1
ATOM 744 N N . LEU A 1 99 ? -3.870 -8.335 4.001 1.00 97.25 99 LEU A N 1
ATOM 745 C CA . LEU A 1 99 ? -3.452 -9.531 4.716 1.00 97.25 99 LEU A CA 1
ATOM 746 C C . LEU A 1 99 ? -2.779 -10.498 3.746 1.00 97.25 99 LEU A C 1
ATOM 748 O O . LEU A 1 99 ? -3.312 -10.783 2.673 1.00 97.25 99 LEU A O 1
ATOM 752 N N . ASN A 1 100 ? -1.653 -11.073 4.166 1.00 96.69 100 ASN A N 1
ATOM 753 C CA . ASN A 1 100 ? -0.967 -12.148 3.450 1.00 96.69 100 ASN A CA 1
ATOM 754 C C . ASN A 1 100 ? -1.665 -13.504 3.661 1.00 96.69 100 ASN A C 1
ATOM 756 O O . ASN A 1 100 ? -1.070 -14.454 4.172 1.00 96.69 100 ASN A O 1
ATOM 760 N N . LYS A 1 101 ? -2.972 -13.548 3.395 1.00 96.06 101 LYS A N 1
ATOM 761 C CA . LYS A 1 101 ? -3.860 -14.698 3.596 1.00 96.06 101 LYS A CA 1
ATOM 762 C C . LYS A 1 101 ? -4.977 -14.654 2.558 1.00 96.06 101 LYS A C 1
ATOM 764 O O . LYS A 1 101 ? -5.453 -13.569 2.229 1.00 96.06 101 LYS A O 1
ATOM 769 N N . LYS A 1 102 ? -5.463 -15.822 2.133 1.00 97.00 102 LYS A N 1
ATOM 770 C CA . LYS A 1 102 ? -6.594 -15.914 1.201 1.00 97.00 102 LYS A CA 1
ATOM 771 C C . LYS A 1 102 ? -7.876 -15.417 1.860 1.00 97.00 102 LYS A C 1
ATOM 773 O O . LYS A 1 102 ? -8.079 -15.592 3.061 1.00 97.00 102 LYS A O 1
ATOM 778 N N . GLU A 1 103 ? -8.792 -14.872 1.060 1.00 97.44 103 GLU A N 1
ATOM 779 C CA . GLU A 1 103 ? -10.082 -14.361 1.549 1.00 97.44 103 GLU A CA 1
ATOM 780 C C . GLU A 1 103 ? -10.858 -15.408 2.370 1.00 97.44 103 GLU A C 1
ATOM 782 O O . GLU A 1 103 ? -11.379 -15.099 3.441 1.00 97.44 103 GLU A O 1
ATOM 787 N N . ALA A 1 104 ? -10.897 -16.658 1.896 1.00 96.81 104 ALA A N 1
ATOM 788 C CA . ALA A 1 104 ? -11.586 -17.753 2.577 1.00 96.81 104 ALA A CA 1
ATOM 789 C C . ALA A 1 104 ? -11.001 -18.040 3.973 1.00 96.81 104 ALA A C 1
ATOM 791 O O . ALA A 1 104 ? -11.748 -18.247 4.935 1.00 96.81 104 ALA A O 1
ATOM 792 N N . ASP A 1 105 ? -9.675 -17.977 4.109 1.00 96.38 105 ASP A N 1
ATOM 793 C CA . ASP A 1 105 ? -8.983 -18.197 5.381 1.00 96.38 105 ASP A CA 1
ATOM 794 C C . ASP A 1 105 ? -9.264 -17.049 6.355 1.00 96.38 105 ASP A C 1
ATOM 796 O O . ASP A 1 105 ? -9.564 -17.281 7.526 1.00 96.38 1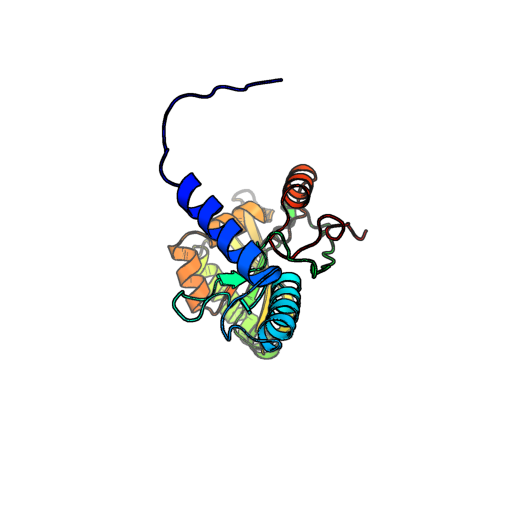05 ASP A O 1
ATOM 800 N N . VAL A 1 106 ? -9.258 -15.805 5.865 1.00 97.00 106 VAL A N 1
ATOM 801 C CA . VAL A 1 106 ? -9.605 -14.629 6.678 1.00 97.00 106 VAL A CA 1
ATOM 802 C C . VAL A 1 106 ? -11.048 -14.707 7.172 1.00 97.00 106 VAL A C 1
ATOM 804 O O . VAL A 1 106 ? -11.299 -14.437 8.345 1.00 97.00 106 VAL A O 1
ATOM 807 N N . ARG A 1 107 ? -11.997 -15.126 6.324 1.00 97.06 107 ARG A N 1
ATOM 808 C CA . ARG A 1 107 ? -13.401 -15.300 6.730 1.00 97.06 107 ARG A CA 1
ATOM 809 C C . ARG A 1 107 ? -13.575 -16.410 7.762 1.00 97.06 107 ARG A C 1
ATOM 811 O O . ARG A 1 107 ? -14.299 -16.216 8.735 1.00 97.06 107 ARG A O 1
ATOM 818 N N . SER A 1 108 ? -12.911 -17.551 7.576 1.00 97.06 108 SER A N 1
ATOM 819 C CA . SER A 1 108 ? -13.011 -18.678 8.517 1.00 97.06 108 SER A CA 1
ATOM 820 C C . SER A 1 108 ? -12.392 -18.371 9.886 1.00 97.06 108 SER A C 1
ATOM 822 O O . SER A 1 108 ? -12.913 -18.820 10.903 1.00 97.06 108 SER A O 1
ATOM 824 N N . GLN A 1 109 ? -11.331 -17.558 9.932 1.00 96.12 109 GLN A N 1
ATOM 825 C CA . GLN A 1 109 ? -10.618 -17.183 11.161 1.00 96.12 109 GLN A CA 1
ATOM 826 C C . GLN A 1 109 ? -10.973 -15.775 11.666 1.00 96.12 109 GLN A C 1
ATOM 828 O O . GLN A 1 109 ? -10.266 -15.225 12.514 1.00 96.12 109 GLN A O 1
ATOM 833 N N . GLN A 1 110 ? -12.058 -15.171 11.169 1.00 95.94 110 GLN A N 1
ATOM 834 C CA . GLN A 1 110 ? -12.353 -13.756 11.408 1.00 95.94 110 GLN A CA 1
ATOM 835 C C . GLN A 1 110 ? -12.449 -13.414 12.901 1.00 95.94 110 GLN A C 1
ATOM 837 O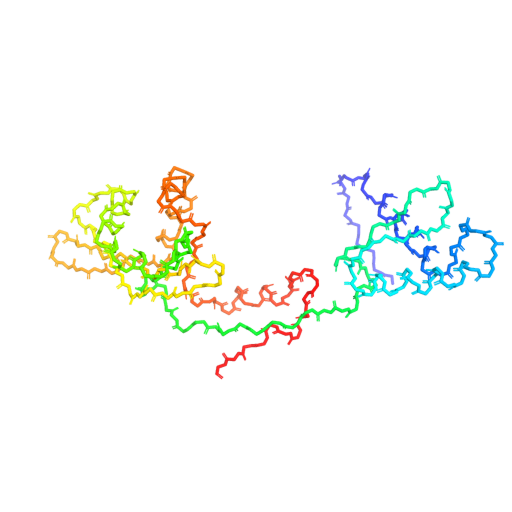 O . GLN A 1 110 ? -11.877 -12.415 13.325 1.00 95.94 110 GLN A O 1
ATOM 842 N N . GLN A 1 111 ? -13.119 -14.242 13.712 1.00 95.94 111 GLN A N 1
ATOM 843 C CA . GLN A 1 111 ? -13.236 -14.005 15.160 1.00 95.94 111 GLN A CA 1
ATOM 844 C C . GLN A 1 111 ? -11.869 -13.993 15.853 1.00 95.94 111 GLN A C 1
ATOM 846 O O . GLN A 1 111 ? -11.540 -13.038 16.552 1.00 95.94 111 GLN A O 1
ATOM 851 N N . GLN A 1 112 ? -11.036 -15.003 15.590 1.00 96.38 112 GLN A N 1
ATOM 852 C CA . GLN A 1 112 ? -9.692 -15.091 16.160 1.00 96.38 112 GLN A CA 1
ATOM 853 C C . GLN A 1 112 ? -8.816 -13.904 15.738 1.00 96.38 112 GLN A C 1
ATOM 855 O O . GLN A 1 112 ? -8.034 -13.380 16.539 1.00 96.38 112 GLN A O 1
ATOM 860 N N . LEU A 1 113 ? -8.942 -13.465 14.483 1.00 95.75 113 LEU A N 1
ATOM 861 C CA . LEU A 1 113 ? -8.206 -12.316 13.972 1.00 95.75 113 LEU A CA 1
ATOM 862 C C . LEU A 1 113 ? -8.663 -11.023 14.655 1.00 95.75 113 LEU A C 1
ATOM 864 O O . LEU A 1 113 ? -7.819 -10.252 15.100 1.00 95.75 113 LEU A O 1
ATOM 868 N N . VAL A 1 114 ? -9.973 -10.823 14.813 1.00 96.75 114 VAL A N 1
ATOM 869 C CA . VAL A 1 114 ? -10.561 -9.677 15.525 1.00 96.75 114 VAL A CA 1
ATOM 870 C C . VAL A 1 114 ? -10.093 -9.627 16.981 1.00 96.75 114 VAL A C 1
ATOM 872 O O . VAL A 1 114 ? -9.665 -8.571 17.444 1.00 96.75 114 VAL A O 1
ATOM 875 N N . GLU A 1 115 ? -10.092 -10.754 17.692 1.00 96.31 115 GLU A N 1
ATOM 876 C CA . GLU A 1 115 ? -9.583 -10.832 19.068 1.00 96.31 115 GLU A CA 1
ATOM 877 C C . GLU A 1 115 ? -8.081 -10.535 19.152 1.00 96.31 115 GLU A C 1
ATOM 879 O O . GLU A 1 115 ? -7.624 -9.825 20.051 1.00 96.31 115 GLU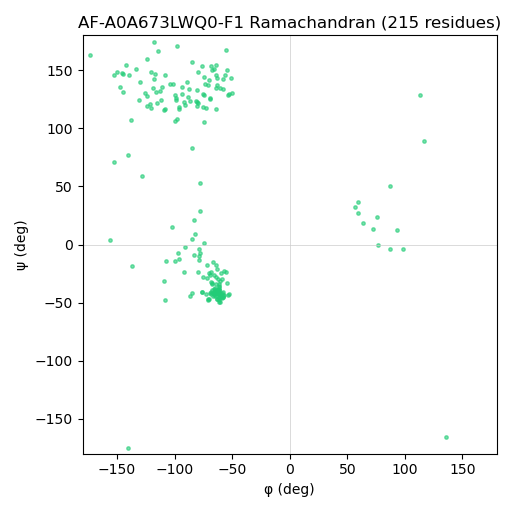 A O 1
ATOM 884 N N . SER A 1 116 ? -7.299 -11.055 18.206 1.00 96.50 116 SER A N 1
ATOM 885 C CA . SER A 1 116 ? -5.857 -10.794 18.145 1.00 96.50 116 SER A CA 1
ATOM 886 C C . SER A 1 116 ? -5.576 -9.321 17.852 1.00 96.50 116 SER A C 1
ATOM 888 O O . SER A 1 116 ? -4.723 -8.715 18.498 1.00 96.50 116 SER A O 1
ATOM 890 N N . MET A 1 117 ? -6.336 -8.716 16.938 1.00 94.94 117 MET A N 1
ATOM 891 C CA . MET A 1 117 ? -6.261 -7.286 16.654 1.00 94.94 117 MET A CA 1
ATOM 892 C C . MET A 1 117 ? -6.664 -6.443 17.861 1.00 94.94 117 MET A C 1
ATOM 894 O O . MET A 1 117 ? -5.985 -5.467 18.159 1.00 94.94 117 MET A O 1
ATOM 898 N N . HIS A 1 118 ? -7.720 -6.820 18.585 1.00 96.06 118 HIS A N 1
ATOM 899 C CA . HIS A 1 118 ? -8.140 -6.117 19.800 1.00 96.06 118 HIS A CA 1
ATOM 900 C C . HIS A 1 118 ? -7.016 -6.073 20.839 1.00 96.06 118 HIS A C 1
ATOM 902 O O . HIS A 1 118 ? -6.727 -5.005 21.377 1.00 96.06 118 HIS A O 1
ATOM 908 N N . LYS A 1 119 ? -6.307 -7.191 21.037 1.00 95.81 119 LYS A N 1
ATOM 909 C CA . LYS A 1 119 ? -5.123 -7.254 21.910 1.00 95.81 119 LYS A CA 1
ATOM 910 C C . LYS A 1 119 ? -3.995 -6.340 21.428 1.00 95.81 119 LYS A C 1
ATOM 912 O O . LYS A 1 119 ? -3.429 -5.608 22.235 1.00 95.81 119 LYS A O 1
ATOM 917 N N . VAL A 1 120 ? -3.686 -6.353 20.130 1.00 94.81 120 VAL A N 1
ATOM 918 C CA . VAL A 1 120 ? -2.644 -5.490 19.538 1.00 94.81 120 VAL A CA 1
ATOM 919 C C . VAL A 1 120 ? -3.004 -4.006 19.646 1.00 94.81 120 VAL A C 1
ATOM 921 O O . VAL A 1 120 ? -2.129 -3.176 19.873 1.00 94.81 120 VAL A O 1
ATOM 924 N N . LEU A 1 121 ? -4.291 -3.671 19.563 1.00 91.75 121 LEU A N 1
ATOM 925 C CA . LEU A 1 121 ? -4.818 -2.310 19.703 1.00 91.75 121 LEU A CA 1
ATOM 926 C C . LEU A 1 121 ? -5.016 -1.884 21.173 1.00 91.75 121 LEU A C 1
ATOM 928 O O . LEU A 1 121 ? -5.776 -0.964 21.467 1.00 91.75 121 LEU A O 1
ATOM 932 N N . GLY A 1 122 ? -4.326 -2.549 22.104 1.00 88.50 122 GLY A N 1
ATOM 933 C CA . GLY A 1 122 ? -4.266 -2.185 23.520 1.00 88.50 122 GLY A CA 1
ATOM 934 C C . GLY A 1 122 ? -5.211 -2.964 24.435 1.00 88.50 122 GLY A C 1
ATOM 935 O O . GLY A 1 122 ? -5.157 -2.770 25.646 1.00 88.50 122 GLY A O 1
ATOM 936 N N . GLY A 1 123 ? -6.068 -3.841 23.901 1.00 90.06 123 GLY A N 1
ATOM 937 C CA . GLY A 1 123 ? -6.910 -4.744 24.695 1.00 90.06 123 GLY A CA 1
ATOM 938 C C . GLY A 1 123 ? -7.937 -4.044 25.590 1.00 90.06 123 GLY A C 1
ATOM 939 O O . GLY A 1 123 ? -8.428 -4.643 26.546 1.00 90.06 123 GLY A O 1
ATOM 940 N N . ASN A 1 124 ? -8.250 -2.774 25.321 1.00 91.00 124 ASN A N 1
ATOM 941 C CA . ASN A 1 124 ? -9.126 -1.986 26.178 1.00 91.00 124 ASN A CA 1
ATOM 942 C C . ASN A 1 124 ? -10.576 -2.505 26.088 1.00 91.00 124 ASN A C 1
ATOM 944 O O . ASN A 1 124 ? -11.126 -2.547 24.984 1.00 91.00 124 ASN A O 1
ATOM 948 N N . PRO A 1 125 ? -11.233 -2.855 27.212 1.00 89.06 125 PRO A N 1
ATOM 949 C CA . PRO A 1 125 ? -12.624 -3.313 27.204 1.00 89.06 125 PRO A CA 1
ATOM 950 C C . PRO A 1 125 ? -13.624 -2.251 26.722 1.00 89.06 125 PRO A C 1
ATOM 952 O O . PRO A 1 125 ? -14.746 -2.598 26.357 1.00 89.06 125 PRO A O 1
ATOM 955 N N . THR A 1 126 ? -13.253 -0.966 26.705 1.00 92.31 126 THR A N 1
ATOM 956 C CA . THR A 1 126 ? -14.094 0.097 26.133 1.00 92.31 126 THR A CA 1
ATOM 957 C C . THR A 1 126 ? -14.023 0.161 24.609 1.00 92.31 126 THR A C 1
ATOM 959 O O . THR A 1 126 ? -14.862 0.824 24.002 1.00 92.31 126 THR A O 1
ATOM 962 N N . LEU A 1 127 ? -13.058 -0.519 23.982 1.00 93.69 127 LEU A N 1
ATOM 963 C CA . LEU A 1 127 ? -12.882 -0.565 22.534 1.00 93.69 127 LEU A CA 1
ATOM 964 C C . LEU A 1 127 ? -13.362 -1.902 21.975 1.00 93.69 127 LEU A C 1
ATOM 966 O O . LEU A 1 127 ? -13.067 -2.965 22.516 1.00 93.69 127 LEU A O 1
ATOM 970 N N . SER A 1 128 ? -14.050 -1.844 20.840 1.00 94.56 128 SER A N 1
ATOM 971 C CA . SER A 1 128 ? -14.444 -3.024 20.070 1.00 94.56 128 SER A CA 1
ATOM 972 C C . SER A 1 128 ? -13.973 -2.901 18.625 1.00 94.56 128 SER A C 1
ATOM 974 O O . SER A 1 128 ? -14.191 -1.876 17.976 1.00 94.56 128 SER A O 1
ATOM 976 N N . VAL A 1 129 ? -13.319 -3.953 18.133 1.00 96.81 129 VAL A N 1
ATOM 977 C CA . VAL A 1 129 ? -12.907 -4.089 16.731 1.00 96.81 129 VAL A CA 1
ATOM 978 C C . VAL A 1 129 ? -14.066 -4.691 15.952 1.00 96.81 129 VAL A C 1
ATOM 980 O O . VAL A 1 129 ? -14.552 -5.767 16.291 1.00 96.81 129 VAL A O 1
ATOM 983 N N . ASN A 1 130 ? -14.507 -3.992 14.913 1.00 97.06 130 ASN A N 1
ATOM 984 C CA . ASN A 1 130 ? -15.604 -4.410 14.053 1.00 97.06 130 ASN A CA 1
ATOM 985 C C . ASN A 1 130 ? -15.107 -4.549 12.614 1.00 97.06 130 ASN A C 1
ATOM 987 O O . ASN A 1 130 ? -14.205 -3.824 12.192 1.00 97.06 130 ASN A O 1
ATOM 991 N N . VAL A 1 131 ? -15.704 -5.480 11.872 1.00 97.38 131 VAL A N 1
ATOM 992 C CA . VAL A 1 131 ? -15.338 -5.789 10.486 1.00 97.38 131 VAL A CA 1
ATOM 993 C C . VAL A 1 131 ? -16.452 -5.302 9.576 1.00 97.38 131 VAL A C 1
ATOM 995 O O . VAL A 1 131 ? -17.568 -5.806 9.653 1.00 97.38 131 VAL A O 1
ATOM 998 N N . GLU A 1 132 ? -16.139 -4.335 8.724 1.00 96.00 132 GLU A N 1
ATOM 999 C CA . GLU A 1 132 ? -17.057 -3.827 7.701 1.00 96.00 132 GLU A CA 1
ATOM 1000 C C . GLU A 1 132 ? -17.149 -4.814 6.531 1.00 96.00 132 GLU A C 1
ATOM 1002 O O . GLU A 1 132 ? -18.224 -5.090 6.005 1.00 96.00 132 GLU A O 1
ATOM 1007 N N . GLY A 1 133 ? -16.013 -5.391 6.134 1.00 95.00 133 GLY A N 1
ATOM 1008 C CA . GLY A 1 133 ? -15.978 -6.335 5.028 1.00 95.00 133 GLY A CA 1
ATOM 1009 C C . GLY A 1 133 ? -14.624 -6.995 4.830 1.00 95.00 133 GLY A C 1
ATOM 1010 O O . GLY A 1 133 ? -13.596 -6.528 5.317 1.00 95.00 133 GLY A O 1
ATOM 1011 N N . VAL A 1 134 ? -14.646 -8.092 4.080 1.00 97.00 134 VAL A N 1
ATOM 1012 C CA . VAL A 1 134 ? -13.460 -8.815 3.614 1.00 97.00 134 VAL A CA 1
ATOM 1013 C C . VAL A 1 134 ? -13.618 -9.028 2.113 1.00 97.00 134 VAL A C 1
ATOM 1015 O O . VAL A 1 134 ? -14.731 -9.307 1.659 1.00 97.00 134 VAL A O 1
ATOM 1018 N N . ARG A 1 135 ? -12.543 -8.886 1.342 1.00 95.31 135 ARG A N 1
ATOM 1019 C CA . ARG A 1 135 ? -12.530 -9.102 -0.113 1.00 95.31 135 ARG A CA 1
ATOM 1020 C C . ARG A 1 135 ? -11.194 -9.678 -0.564 1.00 95.31 135 ARG A C 1
ATOM 1022 O O . ARG A 1 135 ? -10.161 -9.336 0.006 1.00 95.31 135 ARG A O 1
ATOM 1029 N N . ALA A 1 136 ? -11.203 -10.504 -1.600 1.00 95.75 136 ALA A N 1
ATOM 1030 C CA . ALA A 1 136 ? -9.978 -10.976 -2.227 1.00 95.75 136 ALA A CA 1
ATOM 1031 C C . ALA A 1 136 ? -9.165 -9.825 -2.839 1.00 95.75 136 ALA A C 1
ATOM 1033 O O . ALA A 1 136 ? -9.709 -8.871 -3.412 1.00 95.75 136 ALA A O 1
ATOM 1034 N N . LEU A 1 137 ? -7.848 -9.961 -2.735 1.00 93.00 137 LEU A N 1
ATOM 1035 C CA . LEU A 1 137 ? -6.846 -9.225 -3.493 1.00 93.00 137 LEU A CA 1
ATOM 1036 C C . LEU A 1 137 ? -6.095 -10.215 -4.411 1.00 93.00 137 LEU A C 1
ATOM 1038 O O . LEU A 1 137 ? -6.229 -11.430 -4.242 1.00 93.00 137 LEU A O 1
ATOM 1042 N N . PRO A 1 138 ? -5.323 -9.728 -5.400 1.00 91.44 138 PRO A N 1
ATOM 1043 C CA . PRO A 1 138 ? -4.402 -10.569 -6.164 1.00 91.44 138 PRO A CA 1
ATOM 1044 C C . PRO A 1 138 ? -3.401 -11.321 -5.270 1.00 91.44 138 PRO A C 1
ATOM 1046 O O . PRO A 1 138 ? -3.251 -11.009 -4.090 1.00 91.44 138 PRO A O 1
ATOM 1049 N N . ASP A 1 139 ? -2.702 -12.300 -5.845 1.00 93.12 139 ASP A N 1
ATOM 1050 C CA . ASP A 1 139 ? -1.624 -13.049 -5.180 1.00 93.12 139 ASP A CA 1
ATOM 1051 C C . ASP A 1 139 ? -2.049 -13.789 -3.901 1.00 93.12 139 ASP A C 1
ATOM 1053 O O . ASP A 1 139 ? -1.287 -13.880 -2.941 1.00 93.12 139 ASP A O 1
ATOM 1057 N N . ASP A 1 140 ? -3.273 -14.334 -3.888 1.00 93.56 140 ASP A N 1
ATOM 1058 C CA . ASP A 1 140 ? -3.821 -15.075 -2.742 1.00 93.56 140 ASP A CA 1
ATOM 1059 C C . ASP A 1 140 ? -3.893 -14.241 -1.443 1.00 93.56 140 ASP A C 1
ATOM 1061 O O . ASP A 1 140 ? -3.881 -14.783 -0.335 1.00 93.56 140 ASP A O 1
ATOM 1065 N N . GLN A 1 141 ? -4.007 -12.917 -1.575 1.00 96.38 141 GLN A N 1
ATOM 1066 C CA . GLN A 1 141 ? -4.158 -11.981 -0.463 1.00 96.38 141 GLN A CA 1
ATOM 1067 C C . GLN A 1 141 ? -5.625 -11.598 -0.235 1.00 96.38 141 GLN A C 1
ATOM 1069 O O . GLN A 1 141 ? -6.519 -11.876 -1.041 1.00 96.38 141 GLN A O 1
ATOM 1074 N N . ALA A 1 142 ? -5.879 -10.906 0.871 1.00 97.31 142 ALA A N 1
ATOM 1075 C CA . ALA A 1 142 ? -7.199 -10.394 1.203 1.00 97.31 142 ALA A CA 1
ATOM 1076 C C . ALA A 1 142 ? -7.109 -8.990 1.789 1.00 97.31 142 ALA A C 1
ATOM 1078 O O . ALA A 1 142 ? -6.182 -8.662 2.522 1.00 97.31 142 ALA A O 1
ATOM 1079 N N . GLU A 1 143 ? -8.110 -8.171 1.505 1.00 96.62 143 GLU A N 1
ATOM 1080 C CA . GLU A 1 143 ? -8.340 -6.914 2.196 1.00 96.62 143 GLU A CA 1
ATOM 1081 C C . GLU A 1 143 ? -9.430 -7.114 3.248 1.00 96.62 143 GLU A C 1
ATOM 1083 O O . GLU A 1 143 ? -10.516 -7.604 2.940 1.00 96.62 143 GLU A O 1
ATOM 1088 N N . MET A 1 144 ? -9.148 -6.698 4.478 1.00 96.88 144 MET A N 1
ATOM 1089 C CA . MET A 1 144 ? -10.099 -6.638 5.581 1.00 96.88 144 MET A CA 1
ATOM 1090 C C . MET A 1 144 ? -10.296 -5.179 5.990 1.00 96.88 144 MET A C 1
ATOM 1092 O O . MET A 1 144 ? -9.338 -4.495 6.345 1.00 96.88 144 MET A O 1
ATOM 1096 N N . ILE A 1 145 ? -11.532 -4.694 5.932 1.00 96.25 145 ILE A N 1
ATOM 1097 C CA . ILE A 1 145 ? -11.896 -3.329 6.319 1.00 96.25 145 ILE A CA 1
ATOM 1098 C C . ILE A 1 145 ? -12.453 -3.374 7.737 1.00 96.25 145 ILE A C 1
ATOM 1100 O O . ILE A 1 145 ? -13.411 -4.101 8.007 1.00 96.25 145 ILE A O 1
ATOM 1104 N N . ILE A 1 146 ? -11.858 -2.591 8.632 1.00 97.00 146 ILE A N 1
ATOM 1105 C CA . ILE A 1 146 ? -12.234 -2.534 10.044 1.00 97.00 146 ILE A CA 1
ATOM 1106 C C . ILE A 1 146 ? -12.590 -1.117 10.484 1.00 97.00 146 ILE A C 1
ATOM 1108 O O . ILE A 1 146 ? -12.165 -0.136 9.874 1.00 97.00 146 ILE A O 1
ATOM 1112 N N . TYR A 1 147 ? -13.321 -1.027 11.590 1.00 96.88 147 TYR A N 1
ATOM 1113 C CA . TYR A 1 147 ? -13.479 0.194 12.376 1.00 96.88 147 TYR A CA 1
ATOM 1114 C C . TYR A 1 147 ? -13.507 -0.136 13.870 1.00 96.88 147 TYR A C 1
ATOM 1116 O O . TYR A 1 147 ? -13.871 -1.241 14.285 1.00 96.88 147 TYR A O 1
ATOM 1124 N N . LEU A 1 148 ? -13.130 0.840 14.693 1.00 96.50 148 LEU A N 1
ATOM 1125 C CA . LEU A 1 148 ? -13.218 0.737 16.147 1.00 96.50 148 LEU A CA 1
ATOM 1126 C C . LEU A 1 148 ? -14.431 1.503 16.661 1.00 96.50 148 LEU A C 1
ATOM 1128 O O . LEU A 1 148 ? -14.672 2.634 16.240 1.00 96.50 148 LEU A O 1
ATOM 1132 N N . VAL A 1 149 ? -15.151 0.919 17.617 1.00 96.25 149 VAL A N 1
ATOM 1133 C CA . VAL A 1 149 ? -16.164 1.629 18.409 1.00 96.25 149 VAL A CA 1
ATOM 1134 C C . VAL A 1 149 ? -15.668 1.741 19.841 1.00 96.25 149 VAL A C 1
ATOM 1136 O O . VAL A 1 149 ? -15.369 0.729 20.478 1.00 96.25 149 VAL A O 1
ATOM 1139 N N . GLU A 1 150 ? -15.609 2.971 20.337 1.00 94.25 150 GLU A N 1
ATOM 1140 C CA . GLU A 1 150 ? -15.284 3.314 21.714 1.00 94.25 150 GLU A CA 1
ATOM 1141 C C . GLU A 1 150 ? -16.566 3.578 22.505 1.00 94.25 150 GLU A C 1
ATOM 1143 O O . GLU A 1 150 ? -17.396 4.408 22.122 1.00 94.25 150 GLU A O 1
ATOM 1148 N N . ARG A 1 151 ? -16.720 2.882 23.632 1.00 93.69 151 ARG A N 1
ATOM 1149 C CA . ARG A 1 151 ? -17.798 3.088 24.595 1.00 93.69 151 ARG A CA 1
ATOM 1150 C C . ARG A 1 151 ? -17.319 3.990 25.726 1.00 93.69 151 ARG A C 1
ATOM 1152 O O . ARG A 1 151 ? -16.430 3.637 26.494 1.00 93.69 151 ARG A O 1
ATOM 1159 N N . SER A 1 152 ? -17.946 5.150 25.838 1.00 89.25 152 SER A N 1
ATOM 1160 C CA . SER A 1 152 ? -17.689 6.113 26.899 1.00 89.25 152 SER A CA 1
ATOM 1161 C C . SER A 1 152 ? -18.342 5.670 28.222 1.00 89.25 152 SER A C 1
ATOM 1163 O O . SER A 1 152 ? -19.361 4.973 28.204 1.00 89.25 152 SER A O 1
ATOM 1165 N N . PRO A 1 153 ? -17.809 6.084 29.390 1.00 86.25 153 PRO A N 1
ATOM 1166 C CA . PRO A 1 153 ? -18.366 5.722 30.702 1.00 86.25 153 PRO A CA 1
ATOM 1167 C C . PRO A 1 153 ? -19.819 6.171 30.924 1.00 86.25 153 PRO A C 1
ATOM 1169 O O . PRO A 1 153 ? -20.551 5.562 31.694 1.00 86.25 153 PRO A O 1
ATOM 1172 N N . ASN A 1 154 ? -20.253 7.216 30.217 1.00 87.88 154 ASN A N 1
ATOM 1173 C CA . ASN A 1 154 ? -21.637 7.704 30.189 1.00 87.88 154 ASN A CA 1
ATOM 1174 C C . ASN A 1 154 ? -22.594 6.805 29.371 1.00 87.88 154 ASN A C 1
ATOM 1176 O O . ASN A 1 154 ? -23.766 7.139 29.219 1.00 87.88 154 ASN A O 1
ATOM 1180 N N . GLY A 1 155 ? -22.102 5.694 28.816 1.00 85.06 155 GLY A N 1
ATOM 1181 C CA . GLY A 1 155 ? -22.878 4.733 28.039 1.00 85.06 155 GLY A CA 1
ATOM 1182 C C . GLY A 1 155 ? -22.988 5.045 26.546 1.00 85.06 155 GLY A C 1
ATOM 1183 O O . GLY A 1 155 ? -23.533 4.210 25.825 1.00 85.06 155 GLY A O 1
ATOM 1184 N N . THR A 1 156 ? -22.466 6.177 26.058 1.00 90.50 156 THR A N 1
ATOM 1185 C CA . THR A 1 156 ? -22.488 6.491 24.622 1.00 90.50 156 THR A CA 1
ATOM 1186 C C . THR A 1 156 ? -21.385 5.747 23.873 1.00 90.50 156 THR A C 1
ATOM 1188 O O . THR A 1 156 ? -20.311 5.481 24.412 1.00 90.50 156 THR A O 1
ATOM 1191 N N . SER A 1 157 ? -21.640 5.412 22.610 1.00 93.12 157 SER A N 1
ATOM 1192 C CA . SER A 1 157 ? -20.669 4.762 21.729 1.00 93.12 157 SER A CA 1
ATOM 1193 C C . SER A 1 157 ? -20.387 5.643 20.521 1.00 93.12 157 SER A C 1
ATOM 1195 O O . SER A 1 157 ? -21.317 6.174 19.915 1.00 93.12 157 SER A O 1
ATOM 1197 N N . LYS A 1 158 ? -19.112 5.791 20.167 1.00 94.38 158 LYS A N 1
ATOM 1198 C CA . LYS A 1 158 ? -18.667 6.536 18.983 1.00 94.38 158 LYS A CA 1
ATOM 1199 C C . LYS A 1 158 ? -17.627 5.734 18.215 1.00 94.38 158 LYS A C 1
ATOM 1201 O O . LYS A 1 158 ? -16.889 4.950 18.810 1.00 94.38 158 LYS A O 1
ATOM 1206 N N . ARG A 1 159 ? -17.560 5.926 16.899 1.00 95.69 159 ARG A N 1
ATOM 1207 C CA . ARG A 1 159 ? -16.463 5.369 16.105 1.00 95.69 159 ARG A CA 1
ATOM 1208 C C . ARG A 1 159 ? -15.190 6.170 16.360 1.00 95.69 159 ARG A C 1
ATOM 1210 O O . ARG A 1 159 ? -15.245 7.380 16.573 1.00 95.69 159 ARG A O 1
ATOM 1217 N N . VAL A 1 160 ? -14.053 5.484 16.376 1.00 95.44 160 VAL A N 1
ATOM 1218 C CA . VAL A 1 160 ? -12.744 6.145 16.382 1.00 95.44 160 VAL A CA 1
ATOM 1219 C C . VAL A 1 160 ? -12.483 6.669 14.966 1.00 95.44 160 VAL A C 1
ATOM 1221 O O . VAL A 1 160 ? -12.616 5.880 14.027 1.00 95.44 160 VAL A O 1
ATOM 1224 N N . PRO A 1 161 ? -12.100 7.947 14.784 1.00 95.44 161 PRO A N 1
ATOM 1225 C CA . PRO A 1 161 ? -11.809 8.488 13.461 1.00 95.44 161 PRO A CA 1
ATOM 1226 C C . PRO A 1 161 ? -10.695 7.711 12.750 1.00 95.44 161 PRO A C 1
ATOM 1228 O O . PRO A 1 161 ? -9.712 7.293 13.377 1.00 95.44 161 PRO A O 1
ATOM 1231 N N . ALA A 1 162 ? -10.826 7.532 11.436 1.00 94.00 162 ALA A N 1
ATOM 1232 C CA . ALA A 1 162 ? -9.923 6.693 10.649 1.00 94.00 162 ALA A CA 1
ATOM 1233 C C . ALA A 1 162 ? -8.477 7.212 10.682 1.00 94.00 162 ALA A C 1
ATOM 1235 O O . ALA A 1 162 ? -7.545 6.418 10.817 1.00 94.00 162 ALA A O 1
ATOM 1236 N N . SER A 1 163 ? -8.278 8.533 10.642 1.00 91.88 163 SER A N 1
ATOM 1237 C CA . SER A 1 163 ? -6.970 9.182 10.794 1.00 91.88 163 SER A CA 1
ATOM 1238 C C . SER A 1 163 ? -6.284 8.844 12.123 1.00 91.88 163 SER A C 1
ATOM 1240 O O . SER A 1 163 ? -5.080 8.576 12.156 1.00 91.88 163 SER A O 1
ATOM 1242 N N . THR A 1 164 ? -7.055 8.805 13.213 1.00 94.25 164 THR A N 1
ATOM 1243 C CA . THR A 1 164 ? -6.561 8.500 14.561 1.00 94.25 164 THR A CA 1
ATOM 1244 C C . THR A 1 164 ? -6.179 7.028 14.668 1.00 94.25 164 THR A C 1
ATOM 1246 O O . THR A 1 164 ? -5.076 6.711 15.116 1.00 94.25 164 THR A O 1
ATOM 1249 N N . LEU A 1 165 ? -7.053 6.131 14.198 1.00 95.31 165 LEU A N 1
ATOM 1250 C CA . LEU A 1 165 ? -6.786 4.693 14.173 1.00 95.31 165 LEU A CA 1
ATOM 1251 C C . LEU A 1 165 ? -5.555 4.370 13.319 1.00 95.31 165 LEU A C 1
ATOM 1253 O O . LEU A 1 165 ? -4.638 3.700 13.788 1.00 95.31 165 LEU A O 1
ATOM 1257 N N . TYR A 1 166 ? -5.491 4.900 12.098 1.00 95.12 166 TYR A N 1
ATOM 1258 C CA . TYR A 1 166 ? -4.358 4.692 11.201 1.00 95.12 166 TYR A CA 1
ATOM 1259 C C . TYR A 1 166 ? -3.034 5.177 11.813 1.00 95.12 166 TYR A C 1
ATOM 1261 O O . TYR A 1 166 ? -2.049 4.441 11.816 1.00 95.12 166 TYR A O 1
ATOM 1269 N N . SER A 1 167 ? -3.024 6.374 12.410 1.00 94.62 167 SER A N 1
ATOM 1270 C CA . SER A 1 167 ? -1.826 6.920 13.066 1.00 94.62 167 SER A CA 1
ATOM 1271 C C . SER A 1 167 ? -1.344 6.047 14.229 1.00 94.62 167 SER A C 1
ATOM 1273 O O . SER A 1 167 ? -0.141 5.910 14.440 1.00 94.62 167 SER A O 1
ATOM 1275 N N . TYR A 1 168 ? -2.267 5.436 14.977 1.00 95.19 168 TYR A N 1
ATOM 1276 C CA . TYR A 1 168 ? -1.927 4.492 16.040 1.00 95.19 168 TYR A CA 1
ATOM 1277 C C . TYR A 1 168 ? -1.328 3.192 15.484 1.00 95.19 168 TYR A C 1
ATOM 1279 O O . TYR A 1 168 ? -0.325 2.702 15.999 1.00 95.19 168 TYR A O 1
ATOM 1287 N N . MET A 1 169 ? -1.898 2.654 14.402 1.00 94.81 169 MET A N 1
ATOM 1288 C CA . MET A 1 169 ? -1.410 1.428 13.757 1.00 94.81 169 MET A CA 1
ATOM 1289 C C . MET A 1 169 ? -0.005 1.577 13.162 1.00 94.81 169 MET A C 1
ATOM 1291 O O . MET A 1 169 ? 0.735 0.598 13.103 1.00 94.81 169 MET A O 1
ATOM 1295 N N . GLU A 1 170 ? 0.382 2.791 12.765 1.00 94.50 170 GLU A N 1
ATOM 1296 C CA . GLU A 1 170 ? 1.717 3.097 12.237 1.00 94.50 170 GLU A CA 1
ATOM 1297 C C . GLU A 1 170 ? 2.804 3.233 13.319 1.00 94.50 170 GLU A C 1
ATOM 1299 O O . GLU A 1 170 ? 3.992 3.303 12.990 1.00 94.50 170 GLU A O 1
ATOM 1304 N N . GLN A 1 171 ? 2.448 3.220 14.609 1.00 95.06 171 GLN A N 1
ATOM 1305 C CA . GLN A 1 171 ? 3.438 3.170 15.688 1.00 95.06 171 GLN A CA 1
ATOM 1306 C C . GLN A 1 171 ? 4.273 1.888 15.580 1.00 95.06 171 GLN A C 1
ATOM 1308 O O . GLN A 1 171 ? 3.737 0.801 15.388 1.00 95.06 171 GLN A O 1
ATOM 1313 N N . MET A 1 172 ? 5.595 1.993 15.729 1.00 93.94 172 MET A N 1
ATOM 1314 C CA . MET A 1 172 ? 6.542 0.905 15.429 1.00 93.94 172 MET A CA 1
ATOM 1315 C C . MET A 1 172 ? 6.213 -0.430 16.129 1.00 9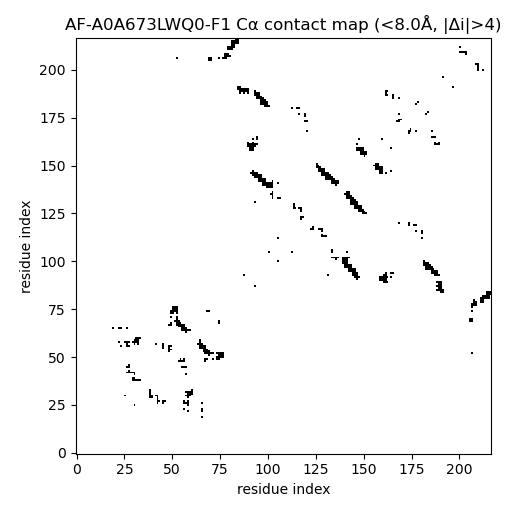3.94 172 MET A C 1
ATOM 1317 O O . MET A 1 172 ? 6.279 -1.501 15.521 1.00 93.94 172 MET A O 1
ATOM 1321 N N . ASN A 1 173 ? 5.829 -0.375 17.402 1.00 94.00 173 ASN A N 1
ATOM 1322 C CA . ASN A 1 173 ? 5.430 -1.535 18.200 1.00 94.00 173 ASN A CA 1
ATOM 1323 C C . ASN A 1 173 ? 4.102 -2.146 17.721 1.00 94.00 173 ASN A C 1
ATOM 1325 O O . ASN A 1 173 ? 3.983 -3.364 17.632 1.00 94.00 173 ASN A O 1
ATOM 1329 N N . VAL A 1 174 ? 3.121 -1.313 17.372 1.00 95.31 174 VAL A N 1
ATOM 1330 C CA . VAL A 1 174 ? 1.812 -1.768 16.884 1.00 95.31 174 VAL A CA 1
ATOM 1331 C C . VAL A 1 174 ? 1.957 -2.356 15.482 1.00 95.31 174 VAL A C 1
ATOM 1333 O O . VAL A 1 174 ? 1.512 -3.473 15.229 1.00 95.31 174 VAL A O 1
ATOM 1336 N N . LYS A 1 175 ? 2.667 -1.658 14.594 1.00 94.62 175 LYS A N 1
ATOM 1337 C CA . LYS A 1 175 ? 2.940 -2.079 13.219 1.00 94.62 175 LYS A CA 1
ATOM 1338 C C . LYS A 1 175 ? 3.650 -3.427 13.157 1.00 94.62 175 LYS A C 1
ATOM 1340 O O . LYS A 1 175 ? 3.234 -4.298 12.398 1.00 94.62 175 LYS A O 1
ATOM 1345 N N . SER A 1 176 ? 4.676 -3.631 13.983 1.00 95.62 176 SER A N 1
ATOM 1346 C CA . SER A 1 176 ? 5.390 -4.915 14.041 1.00 95.62 176 SER A CA 1
ATOM 1347 C C . SER A 1 176 ? 4.509 -6.057 14.564 1.00 95.62 176 SER A C 1
ATOM 1349 O O . SER A 1 176 ? 4.556 -7.158 14.017 1.00 95.62 176 SER A O 1
ATOM 1351 N N . ALA A 1 177 ? 3.642 -5.807 15.549 1.00 96.06 177 ALA A N 1
ATOM 1352 C CA . ALA A 1 177 ? 2.674 -6.798 16.020 1.00 96.06 177 ALA A CA 1
ATOM 1353 C C . ALA A 1 177 ? 1.598 -7.122 14.963 1.00 96.06 177 ALA A C 1
ATOM 1355 O O . ALA A 1 177 ? 1.244 -8.283 14.769 1.00 96.06 177 ALA A O 1
ATOM 1356 N N . LEU A 1 178 ? 1.113 -6.123 14.221 1.00 95.94 178 LEU A N 1
ATOM 1357 C CA . LEU A 1 178 ? 0.180 -6.323 13.105 1.00 95.94 178 LEU A CA 1
ATOM 1358 C C . LEU A 1 178 ? 0.805 -7.155 11.977 1.00 95.94 178 LEU A C 1
ATOM 1360 O O . LEU A 1 178 ? 0.146 -8.034 11.421 1.00 95.94 178 LEU A O 1
ATOM 1364 N N . GLN A 1 179 ? 2.087 -6.939 11.679 1.00 96.12 179 GLN A N 1
ATOM 1365 C CA . GLN A 1 179 ? 2.826 -7.746 10.704 1.00 96.12 179 GLN A CA 1
ATOM 1366 C C . GLN A 1 179 ? 2.903 -9.222 11.115 1.00 96.12 179 GLN A C 1
ATOM 1368 O O . GLN A 1 179 ? 2.748 -10.096 10.265 1.00 96.12 179 GLN A O 1
ATOM 1373 N N . GLN A 1 180 ? 3.044 -9.520 12.411 1.00 95.25 180 GLN A N 1
ATOM 1374 C CA . GLN A 1 180 ? 2.995 -10.900 12.920 1.00 95.25 180 GLN A CA 1
ATOM 1375 C C . GLN A 1 180 ? 1.615 -11.553 12.740 1.00 95.25 180 GLN A C 1
ATOM 1377 O O . GLN A 1 180 ? 1.526 -12.771 12.597 1.00 95.25 180 GLN A O 1
ATOM 1382 N N . LEU A 1 181 ? 0.539 -10.760 12.687 1.00 93.94 181 LEU A N 1
ATOM 1383 C CA . LEU A 1 181 ? -0.808 -11.241 12.345 1.00 93.94 181 LEU A CA 1
ATOM 1384 C C . LEU A 1 181 ? -1.009 -11.451 10.832 1.00 93.94 181 LEU A C 1
ATOM 1386 O O . LEU A 1 181 ? -2.054 -11.959 10.411 1.00 93.94 181 LEU A O 1
ATOM 1390 N N . GLY A 1 182 ? -0.007 -11.102 10.020 1.00 94.25 182 GLY A N 1
ATOM 1391 C CA . GLY A 1 182 ? -0.025 -11.207 8.565 1.00 94.25 182 GLY A CA 1
ATOM 1392 C C . GLY A 1 182 ? -0.483 -9.937 7.852 1.00 94.25 182 GLY A C 1
ATOM 1393 O O . GLY A 1 182 ? -0.771 -10.007 6.660 1.00 94.25 182 GLY A O 1
ATOM 1394 N N . VAL A 1 183 ? -0.572 -8.792 8.540 1.00 96.44 183 VAL A N 1
ATOM 1395 C CA . VAL A 1 183 ? -0.889 -7.504 7.904 1.00 96.44 183 VAL A CA 1
ATOM 1396 C C . VAL A 1 183 ? 0.338 -6.995 7.144 1.00 96.44 183 VAL A C 1
ATOM 1398 O O . VAL A 1 183 ? 1.382 -6.726 7.733 1.00 96.44 183 VAL A O 1
ATOM 1401 N N . ILE A 1 184 ? 0.203 -6.839 5.832 1.00 94.94 184 ILE A N 1
ATOM 1402 C CA . ILE A 1 184 ? 1.243 -6.323 4.934 1.00 94.94 184 ILE A CA 1
ATOM 1403 C C . ILE A 1 184 ? 1.213 -4.792 4.925 1.00 94.94 184 ILE A C 1
ATOM 1405 O O . ILE A 1 184 ? 2.252 -4.133 4.942 1.00 94.94 184 ILE A O 1
ATOM 1409 N N . MET A 1 185 ? 0.007 -4.224 4.888 1.00 92.94 185 MET A N 1
ATOM 1410 C CA . MET A 1 185 ?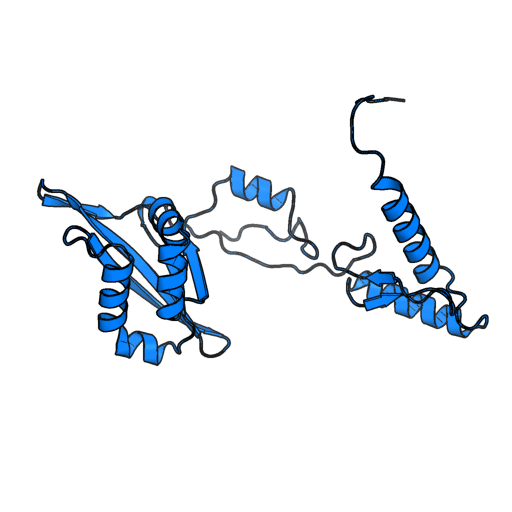 -0.220 -2.791 4.740 1.00 92.94 185 MET A CA 1
ATOM 1411 C C . MET A 1 185 ? -1.546 -2.400 5.388 1.00 92.94 185 MET A C 1
ATOM 1413 O O . MET A 1 185 ? -2.513 -3.157 5.325 1.00 92.94 185 MET A O 1
ATOM 1417 N N . ALA A 1 186 ? -1.596 -1.204 5.967 1.00 93.19 186 ALA A N 1
ATOM 1418 C CA . ALA A 1 186 ? -2.829 -0.550 6.383 1.00 93.19 186 ALA A CA 1
ATOM 1419 C C . ALA A 1 186 ? -3.006 0.746 5.584 1.00 93.19 186 ALA A C 1
ATOM 1421 O O . ALA A 1 186 ? -2.018 1.392 5.239 1.00 93.19 186 ALA A O 1
ATOM 1422 N N . VAL A 1 187 ? -4.247 1.126 5.285 1.00 90.25 187 VAL A N 1
ATOM 1423 C CA . VAL A 1 187 ? -4.587 2.380 4.595 1.00 90.25 187 VAL A CA 1
ATOM 1424 C C . VAL A 1 187 ? -5.912 2.907 5.147 1.00 90.25 187 VAL A C 1
ATOM 1426 O O . VAL A 1 187 ? -6.891 2.162 5.226 1.00 90.25 187 VAL A O 1
ATOM 1429 N N . SER A 1 188 ? -5.983 4.189 5.513 1.00 89.62 188 SER A N 1
ATOM 1430 C CA . SER A 1 188 ? -7.269 4.818 5.841 1.00 89.62 188 SER A CA 1
ATOM 1431 C C . SER A 1 188 ? -8.113 5.004 4.576 1.00 89.62 188 SER A C 1
ATOM 1433 O O . SER A 1 188 ? -7.612 5.406 3.525 1.00 89.62 188 SER A O 1
ATOM 1435 N N . ARG A 1 189 ? -9.417 4.714 4.650 1.00 83.25 189 ARG A N 1
ATOM 1436 C CA . ARG A 1 189 ? -10.339 4.905 3.513 1.00 83.25 189 ARG A CA 1
ATOM 1437 C C . ARG A 1 189 ? -10.887 6.331 3.407 1.00 83.25 189 ARG A C 1
ATOM 1439 O O . ARG A 1 189 ? -11.713 6.585 2.538 1.00 83.25 189 ARG A O 1
ATOM 1446 N N . THR A 1 190 ? -10.422 7.246 4.256 1.00 80.00 190 THR A N 1
ATOM 1447 C CA . THR A 1 190 ? -10.870 8.640 4.302 1.00 80.00 190 THR A CA 1
ATOM 1448 C C . THR A 1 190 ? -10.674 9.343 2.959 1.00 80.00 190 THR A C 1
ATOM 1450 O O . THR A 1 190 ? -9.598 9.281 2.358 1.00 80.00 190 THR A O 1
ATOM 1453 N N . ALA A 1 191 ? -11.704 10.061 2.513 1.00 75.00 191 ALA A N 1
ATOM 1454 C CA . ALA A 1 191 ? -11.629 10.955 1.367 1.00 75.00 191 ALA A CA 1
ATOM 1455 C C . ALA A 1 191 ? -10.466 11.948 1.520 1.00 75.00 191 ALA A C 1
ATOM 1457 O O . ALA A 1 191 ? -10.346 12.639 2.535 1.00 75.00 191 ALA A O 1
ATOM 1458 N N . LEU A 1 192 ? -9.628 12.069 0.489 1.00 71.50 192 LEU A N 1
ATOM 1459 C CA . LEU A 1 192 ? -8.590 13.097 0.462 1.00 71.50 192 LEU A CA 1
ATOM 1460 C C . LEU A 1 192 ? -9.232 14.485 0.441 1.00 71.50 192 LEU A C 1
ATOM 1462 O O . LEU A 1 192 ? -10.139 14.759 -0.351 1.00 71.50 192 LEU A O 1
ATOM 1466 N N . THR A 1 193 ? -8.720 15.396 1.267 1.00 72.25 193 THR A N 1
ATOM 1467 C CA . THR A 1 193 ? -9.181 16.788 1.240 1.00 72.25 193 THR A CA 1
ATOM 1468 C C . THR A 1 193 ? -8.851 17.444 -0.110 1.00 72.25 193 THR A C 1
ATOM 1470 O O . THR A 1 193 ? -7.867 17.073 -0.762 1.00 72.25 193 THR A O 1
ATOM 1473 N N . PRO A 1 194 ? -9.602 18.479 -0.540 1.00 74.12 194 PRO A N 1
ATOM 1474 C CA . PRO A 1 194 ? -9.297 19.197 -1.778 1.00 74.12 194 PRO A CA 1
ATOM 1475 C C . PRO A 1 194 ? -7.862 19.743 -1.837 1.00 74.12 194 PRO A C 1
ATOM 1477 O O . PRO A 1 194 ? -7.268 19.776 -2.913 1.00 74.12 194 PRO A O 1
ATOM 1480 N N . ALA A 1 195 ? -7.296 20.139 -0.692 1.00 76.38 195 ALA A N 1
ATOM 1481 C CA . ALA A 1 195 ? -5.920 20.616 -0.586 1.00 76.38 195 ALA A CA 1
ATOM 1482 C C . ALA A 1 195 ? -4.896 19.489 -0.801 1.00 76.38 195 ALA A C 1
ATOM 1484 O O . ALA A 1 195 ? -3.985 19.649 -1.611 1.00 76.38 195 ALA A O 1
ATOM 1485 N N . GLN A 1 196 ? -5.083 18.333 -0.153 1.00 73.56 196 GLN A N 1
ATOM 1486 C CA . GLN A 1 196 ? -4.219 17.158 -0.342 1.00 73.56 196 GLN A CA 1
ATOM 1487 C C . GLN A 1 196 ? -4.275 16.644 -1.780 1.00 73.56 196 GLN A C 1
ATOM 1489 O O . GLN A 1 196 ? -3.242 16.341 -2.373 1.00 73.56 196 GLN A O 1
ATOM 1494 N N . LEU A 1 197 ? -5.469 16.613 -2.378 1.00 74.56 197 LEU A N 1
ATOM 1495 C CA . LEU A 1 197 ? -5.622 16.224 -3.775 1.00 74.56 197 LEU A CA 1
ATOM 1496 C C . LEU A 1 197 ? -4.916 17.211 -4.714 1.00 74.56 197 LEU A C 1
ATOM 1498 O O . LEU A 1 197 ? -4.249 16.792 -5.655 1.00 74.56 197 LEU A O 1
ATOM 1502 N N . LYS A 1 198 ? -5.021 18.520 -4.448 1.00 76.00 198 LYS A N 1
ATOM 1503 C CA . LYS A 1 198 ? -4.311 19.545 -5.223 1.00 76.00 198 LYS A CA 1
ATOM 1504 C C . LYS A 1 198 ? -2.795 19.381 -5.114 1.00 76.00 198 LYS A C 1
ATOM 1506 O O . LYS A 1 198 ? -2.115 19.503 -6.126 1.00 76.00 198 LYS A O 1
ATOM 1511 N N . GLN A 1 199 ? -2.278 19.070 -3.929 1.00 76.62 199 GLN A N 1
ATOM 1512 C CA . GLN A 1 199 ? -0.853 18.815 -3.722 1.00 76.62 199 GLN A CA 1
ATOM 1513 C C . GLN A 1 199 ? -0.376 17.562 -4.476 1.00 76.62 199 GLN A C 1
ATOM 1515 O O . GLN A 1 199 ? 0.645 17.617 -5.158 1.00 76.62 199 GLN A O 1
ATOM 1520 N N . LEU A 1 200 ? -1.137 16.463 -4.431 1.00 71.62 200 LEU A N 1
ATOM 1521 C CA . LEU A 1 200 ? -0.838 15.244 -5.198 1.00 71.62 200 LEU A CA 1
ATOM 1522 C C . LEU A 1 200 ? -0.851 15.496 -6.714 1.00 71.62 200 LEU A C 1
ATOM 1524 O O . LEU A 1 200 ? -0.002 14.985 -7.436 1.00 71.62 200 LEU A O 1
ATOM 1528 N N . LEU A 1 201 ? -1.784 16.323 -7.193 1.00 71.94 201 LEU A N 1
ATOM 1529 C CA . LEU A 1 201 ? -1.867 16.728 -8.599 1.00 71.94 201 LEU A CA 1
ATOM 1530 C C . LEU A 1 201 ? -0.708 17.632 -9.038 1.00 71.94 201 LEU A C 1
ATOM 1532 O O . LEU A 1 201 ? -0.310 17.595 -10.200 1.00 71.94 201 LEU A O 1
ATOM 1536 N N . GLN A 1 202 ? -0.182 18.458 -8.130 1.00 75.75 202 GLN A N 1
ATOM 1537 C CA . GLN A 1 202 ? 0.940 19.356 -8.413 1.00 75.75 202 GLN A CA 1
ATOM 1538 C C . GLN A 1 202 ? 2.269 18.609 -8.565 1.00 75.75 202 GLN A C 1
ATOM 1540 O O . GLN A 1 202 ? 3.135 19.078 -9.299 1.00 75.75 202 GLN A O 1
ATOM 1545 N N . SER A 1 203 ? 2.426 17.460 -7.904 1.00 70.12 203 SER A N 1
ATOM 1546 C CA . SER A 1 203 ? 3.640 16.644 -7.960 1.00 70.12 203 SER A CA 1
ATOM 1547 C C . SER A 1 203 ? 3.288 15.153 -8.001 1.00 70.12 203 SER A C 1
ATOM 1549 O O . SER A 1 203 ? 3.401 14.471 -6.977 1.00 70.12 203 SER A O 1
ATOM 1551 N N . PRO A 1 204 ? 2.848 14.625 -9.158 1.00 66.75 204 PRO A N 1
ATOM 1552 C CA . PRO A 1 204 ? 2.563 13.205 -9.279 1.00 66.75 204 PRO A CA 1
ATOM 1553 C C . PRO A 1 204 ? 3.861 12.378 -9.190 1.00 66.75 204 PRO A C 1
ATOM 1555 O O . PRO A 1 204 ? 4.931 12.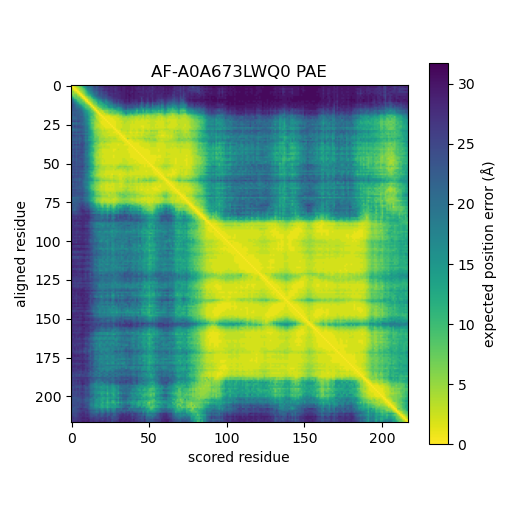880 -9.548 1.00 66.75 204 PRO A O 1
ATOM 1558 N N . PRO A 1 205 ? 3.790 11.108 -8.751 1.00 69.81 205 PRO A N 1
ATOM 1559 C CA . PRO A 1 205 ? 4.937 10.203 -8.774 1.00 69.81 205 PRO A CA 1
ATOM 1560 C C . PRO A 1 205 ? 5.562 10.085 -10.172 1.00 69.81 205 PRO A C 1
ATOM 1562 O O . PRO A 1 205 ? 4.864 10.190 -11.190 1.00 69.81 205 PRO A O 1
ATOM 1565 N N . ALA A 1 206 ? 6.872 9.830 -10.227 1.00 67.56 206 ALA A N 1
ATOM 1566 C CA . ALA A 1 206 ? 7.583 9.613 -11.485 1.00 67.56 206 ALA A CA 1
ATOM 1567 C C . ALA A 1 206 ? 6.879 8.547 -12.348 1.00 67.56 206 ALA A C 1
ATOM 1569 O O . ALA A 1 206 ? 6.286 7.600 -11.835 1.00 67.56 206 ALA A O 1
ATOM 1570 N N . GLY A 1 207 ? 6.879 8.743 -13.668 1.00 62.25 207 GLY A N 1
ATOM 1571 C CA . GLY A 1 207 ? 6.198 7.837 -14.598 1.00 62.25 207 GLY A CA 1
ATOM 1572 C C . GLY A 1 207 ? 4.669 7.969 -14.668 1.00 62.25 207 GLY A C 1
ATOM 1573 O O . GLY A 1 207 ? 4.063 7.274 -15.479 1.00 62.25 207 GLY A O 1
ATOM 1574 N N . THR A 1 208 ? 4.023 8.865 -13.909 1.00 62.03 208 THR A N 1
ATOM 1575 C CA . THR A 1 208 ? 2.567 9.111 -14.014 1.00 62.03 208 THR A CA 1
ATOM 1576 C C . THR A 1 208 ? 2.233 10.464 -14.654 1.00 62.03 208 THR A C 1
ATOM 1578 O O . THR A 1 208 ? 2.963 11.452 -14.535 1.00 62.03 208 THR A O 1
ATOM 1581 N N . CYS A 1 209 ? 1.131 10.520 -15.406 1.00 55.19 209 CYS A N 1
ATOM 1582 C CA . CYS A 1 209 ? 0.676 11.747 -16.062 1.00 55.19 209 CYS A CA 1
ATOM 1583 C C . CYS A 1 209 ? -0.085 12.672 -15.083 1.00 55.19 209 CYS A C 1
ATOM 1585 O O . CYS A 1 209 ? -1.024 12.255 -14.407 1.00 55.19 209 CYS A O 1
ATOM 1587 N N . VAL A 1 210 ? 0.238 13.974 -15.070 1.00 55.03 210 VAL A N 1
ATOM 1588 C CA . VAL A 1 210 ? -0.501 14.998 -14.288 1.00 55.03 210 VAL A CA 1
ATOM 1589 C C . VAL A 1 210 ? -1.982 15.090 -14.676 1.00 55.03 210 VAL A C 1
ATOM 1591 O O . VAL A 1 210 ? -2.827 15.394 -13.842 1.00 55.03 210 VAL A O 1
ATOM 1594 N N . HIS A 1 211 ? -2.313 14.792 -15.937 1.00 53.38 211 HIS A N 1
ATOM 1595 C CA . HIS A 1 211 ? -3.687 14.832 -16.446 1.00 53.38 211 HIS A CA 1
ATOM 1596 C C . HIS A 1 211 ? -4.516 13.596 -16.050 1.00 53.38 211 HIS A C 1
ATOM 1598 O O . HIS A 1 211 ? -5.726 13.583 -16.248 1.00 53.38 211 HIS A O 1
ATOM 1604 N N . SER A 1 212 ? -3.882 12.555 -15.493 1.00 49.06 212 SER A N 1
ATOM 1605 C CA . SER A 1 212 ? -4.540 11.275 -15.197 1.00 49.06 212 SER A CA 1
ATOM 1606 C C . SER A 1 212 ? -5.047 11.104 -13.771 1.00 49.06 212 SER A C 1
ATOM 1608 O O . SER A 1 212 ? -5.877 10.237 -13.543 1.00 49.06 212 SER A O 1
ATOM 1610 N N . LEU A 1 213 ? -4.668 11.967 -12.826 1.00 48.97 213 LEU A N 1
ATOM 1611 C CA . LEU A 1 213 ? -5.259 11.989 -11.475 1.00 48.97 213 LEU A CA 1
ATOM 1612 C C . LEU A 1 213 ? -6.649 12.675 -11.461 1.00 48.97 213 LEU A C 1
ATOM 1614 O O . LEU A 1 213 ? -7.061 13.290 -10.474 1.00 48.97 213 LEU A O 1
ATOM 1618 N N . ALA A 1 214 ? -7.374 12.603 -12.581 1.00 43.44 214 ALA A N 1
ATOM 1619 C CA . ALA A 1 214 ? -8.693 13.187 -12.749 1.00 43.44 214 ALA A CA 1
ATOM 1620 C C . ALA A 1 214 ? -9.767 12.277 -12.134 1.00 43.44 214 ALA A C 1
ATOM 1622 O O . ALA A 1 214 ? -9.907 11.103 -12.475 1.00 43.44 214 ALA A O 1
ATOM 1623 N N . ARG A 1 215 ? -10.508 12.879 -11.200 1.00 43.78 215 ARG A N 1
ATOM 1624 C CA . ARG A 1 215 ? -11.616 12.324 -10.417 1.00 43.78 215 ARG A CA 1
ATOM 1625 C C . ARG A 1 215 ? -12.657 11.642 -11.308 1.00 43.78 215 ARG A C 1
ATOM 1627 O O . ARG A 1 215 ? -13.195 12.291 -12.201 1.00 43.78 215 ARG A O 1
ATOM 1634 N N . TYR A 1 216 ? -13.034 10.413 -10.970 1.00 33.81 216 TYR A N 1
ATOM 1635 C CA . TYR A 1 216 ? -14.388 9.935 -11.245 1.00 33.81 216 TYR A CA 1
ATOM 1636 C C . TYR A 1 216 ? -15.259 10.251 -10.024 1.00 33.81 216 TYR A C 1
ATOM 1638 O O . TYR A 1 216 ? -14.934 9.832 -8.910 1.00 33.81 216 TYR A O 1
ATOM 1646 N N . ARG A 1 217 ? -16.305 11.046 -10.251 1.00 35.53 217 ARG A N 1
ATOM 1647 C CA . ARG A 1 217 ? -17.569 10.990 -9.514 1.00 35.53 217 ARG A CA 1
ATOM 1648 C C . ARG A 1 217 ? -18.555 10.257 -10.407 1.00 35.53 217 ARG A C 1
ATOM 1650 O O . ARG A 1 217 ? -18.505 10.539 -11.626 1.00 35.53 217 ARG A O 1
#

Nearest PDB structures (foldseek):
  7r5j-assembly1_H0  TM=8.290E-01  e=1.573E-31  Homo sapiens
  5c2u-assembly1_A  TM=8.904E-01  e=1.244E-16  Xenopus laevis
  5ijn-assembly1_F  TM=6.609E-01  e=2.142E-16  Homo sapiens
  1iuj-assembly1_B  TM=4.419E-01  e=4.764E-02  Thermus thermophilus
  2dny-assembly1_A  TM=3.517E-01  e=2.746E-01  Homo sapiens

Organism: NCBI:txid307959

Solvent-accessible surface area (backbone atoms only — not comparable to full-atom values): 12020 Å² total; per-residue (Å²): 143,84,86,85,87,80,88,86,88,80,94,76,63,67,68,57,55,56,52,50,52,51,53,47,50,35,9,45,71,63,22,50,54,76,78,50,77,64,23,63,54,47,12,54,52,23,41,52,28,31,23,59,14,46,52,70,26,61,31,38,74,90,49,86,56,42,76,32,36,46,78,37,92,62,37,66,60,51,50,74,56,83,58,74,66,47,90,41,51,42,67,69,8,39,33,37,30,36,29,80,38,36,40,69,57,50,64,76,41,38,67,62,49,42,55,52,46,34,50,64,73,67,55,49,88,47,51,42,69,42,76,79,46,72,42,72,44,77,92,59,15,15,36,40,30,30,31,40,39,39,49,46,95,90,71,51,72,45,56,43,35,12,67,59,54,46,58,55,46,64,35,70,72,38,36,54,54,42,39,74,76,33,40,77,45,76,46,57,48,46,42,75,50,75,66,58,48,49,52,46,51,74,60,54,62,74,39,46,42,67,83,30,78,53,74,55,130

Foldseek 3Di:
DDDDDDDDDDPPPPVVVVVLVVLLCQLQPPAPAPVDPVSVVSNVVSLVCLLCQADWRHRYNPDGTRGGHLPRPSHNQFDFDEDAQQPDAQQVQKKKFKFPAAQVVCVVCVVVLQCLLCVLLPVDPQKGKDWPDKDDDPPRIIITIIWIWGQDPVGDIGIDGNVRVVVSCPPPSSVVSVVVSRTPDMDRSHGDDPVRLVVC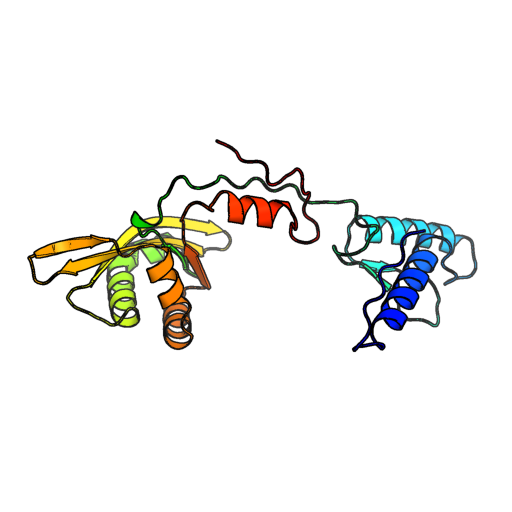LVDPPRRHDSVRHDHDD

pLDDT: mean 82.62, std 18.96, range [20.73, 97.44]

Sequence (217 aa):
VCVCVFAGGLFNQQASQSSQLFNTASALSAPSVLSDERDSILARWNQLQAFWGVGKGYYSSSTPPVEFSQENPFCRFKAVGYSCVPDVKDEDGLVALALNKKEADVRSQQQQLVESMHKVLGGNPTLSVNVEGVRALPDDQAEMIIYLVERSPNGTSKRVPASTLYSYMEQMNVKSALQQLGVIMAVSRTALTPAQLKQLLQSPPAGTCVHSLARYR

Secondary structure (DSSP, 8-state):
-------SS-TTSHHHHHHHHHHHHHHHH--BSSSSTHHHHHHHHHHHHHHHT-EEE--BSSSPPEEE-TT-TT----B----BPP---GGG--EEEEESS-HHHHHHTHHHHHHHHHHHTT--TTEEEEEEEEEE-STT-EEEEEEEEEEPTTS-EEEPPHHHHHHHHTSHHHHHHHHHTTEEEEEE-PPPPHHHHHHHHHSPPTTB-TTT-PPB-

Radius of gyration: 25.57 Å; Cα contacts (8 Å, |Δi|>4): 353; chains: 1; bounding box: 58×58×69 Å

InterPro domains:
  IPR024864 Nucleoporin Nup54/Nup57/Nup44 [PTHR13000] (12-207)